Protein AF-A0A8B6BY48-F1 (afdb_monomer)

Structure (mmCIF, N/CA/C/O backbone):
data_AF-A0A8B6BY48-F1
#
_entry.id   AF-A0A8B6BY48-F1
#
loop_
_atom_site.group_PDB
_atom_site.id
_atom_site.type_symbol
_atom_site.label_atom_id
_atom_site.label_alt_id
_atom_site.label_comp_id
_atom_site.label_asym_id
_atom_site.label_entity_id
_atom_site.label_seq_id
_atom_site.pdbx_PDB_ins_code
_atom_site.Cartn_x
_atom_site.Cartn_y
_atom_site.Cartn_z
_atom_site.occupancy
_atom_site.B_iso_or_equiv
_atom_site.auth_seq_id
_atom_site.auth_comp_id
_atom_site.auth_asym_id
_atom_site.auth_atom_id
_atom_site.pdbx_PDB_model_num
ATOM 1 N N . MET A 1 1 ? -15.019 18.733 7.279 1.00 43.03 1 MET A N 1
ATOM 2 C CA . MET A 1 1 ? -13.548 18.777 7.415 1.00 43.03 1 MET A CA 1
ATOM 3 C C . MET A 1 1 ? -13.141 17.551 8.210 1.00 43.03 1 MET A C 1
ATOM 5 O O . MET A 1 1 ? -13.694 17.393 9.292 1.00 43.03 1 MET A O 1
ATOM 9 N N . PRO A 1 2 ? -12.287 16.655 7.688 1.00 49.25 2 PRO A N 1
ATOM 10 C CA . PRO A 1 2 ? -11.769 15.538 8.470 1.00 49.25 2 PRO A CA 1
ATOM 11 C C . PRO A 1 2 ? -11.020 16.088 9.685 1.00 49.25 2 PRO A C 1
ATOM 13 O O . PRO A 1 2 ? -10.190 16.987 9.548 1.00 49.25 2 PRO A O 1
ATOM 16 N N . THR A 1 3 ? -11.356 15.597 10.868 1.00 59.25 3 THR A N 1
ATOM 17 C CA . THR A 1 3 ? -10.716 15.988 12.123 1.00 59.25 3 THR A CA 1
ATOM 18 C C . THR A 1 3 ? -9.303 15.403 12.179 1.00 59.25 3 THR A C 1
ATOM 20 O O . THR A 1 3 ? -8.982 14.432 11.487 1.00 59.25 3 THR A O 1
ATOM 23 N N . ASN A 1 4 ? -8.427 16.007 12.988 1.00 68.81 4 ASN A N 1
ATOM 24 C CA . ASN A 1 4 ? -7.020 15.596 13.147 1.00 68.81 4 ASN A CA 1
ATOM 25 C C . ASN A 1 4 ? -6.892 14.087 13.465 1.00 68.81 4 ASN A C 1
ATOM 27 O O . ASN A 1 4 ? -5.954 13.423 13.044 1.00 68.81 4 ASN A O 1
ATOM 31 N N . VAL A 1 5 ? -7.893 13.532 14.139 1.00 68.44 5 VAL A N 1
ATOM 32 C CA . VAL A 1 5 ? -7.984 12.137 14.573 1.00 68.44 5 VAL A CA 1
ATOM 33 C C . VAL A 1 5 ? -8.153 11.171 13.403 1.00 68.44 5 VAL A C 1
ATOM 35 O O . VAL A 1 5 ? -7.399 10.205 13.310 1.00 68.44 5 VAL A O 1
ATOM 38 N N . HIS A 1 6 ? -9.080 11.440 12.477 1.00 77.56 6 HIS A N 1
ATOM 39 C CA . HIS A 1 6 ? -9.260 10.581 11.300 1.00 77.56 6 HIS A CA 1
ATOM 40 C C . HIS A 1 6 ? -7.966 10.503 10.494 1.00 77.56 6 HIS A C 1
ATOM 42 O O . HIS A 1 6 ? -7.583 9.440 10.025 1.00 77.56 6 HIS A O 1
ATOM 48 N N . HIS A 1 7 ? -7.241 11.618 10.410 1.00 77.12 7 HIS A N 1
ATOM 49 C CA . HIS A 1 7 ? -5.949 11.674 9.742 1.00 77.12 7 HIS A CA 1
ATOM 50 C C . HIS A 1 7 ? -4.909 10.731 10.365 1.00 77.12 7 HIS A C 1
ATOM 52 O O . HIS A 1 7 ? -4.131 10.128 9.631 1.00 77.12 7 HIS A O 1
ATOM 58 N N . LYS A 1 8 ? -4.918 10.564 11.695 1.00 83.12 8 LYS A N 1
ATOM 59 C CA . LYS A 1 8 ? -4.026 9.630 12.398 1.00 83.12 8 LYS A CA 1
ATOM 60 C C . LYS A 1 8 ? -4.390 8.175 12.115 1.00 83.12 8 LYS A C 1
ATOM 62 O O . LYS A 1 8 ? -3.500 7.392 11.807 1.00 83.12 8 LYS A O 1
ATOM 67 N N . LEU A 1 9 ? -5.679 7.824 12.161 1.00 86.69 9 LEU A N 1
ATOM 68 C CA . LEU A 1 9 ? -6.140 6.478 11.788 1.00 86.69 9 LEU A CA 1
ATOM 69 C C . LEU A 1 9 ? -5.761 6.148 10.341 1.00 86.69 9 LEU A C 1
ATOM 71 O O . LEU A 1 9 ? -5.183 5.095 10.095 1.00 86.69 9 LEU A O 1
ATOM 75 N N . TYR A 1 10 ? -6.000 7.074 9.407 1.00 83.50 10 TYR A N 1
ATOM 76 C CA . TYR A 1 10 ? -5.602 6.907 8.008 1.00 83.50 10 TYR A CA 1
ATOM 77 C C . TYR A 1 10 ? -4.088 6.756 7.834 1.00 83.50 10 TYR A C 1
ATOM 79 O O . TYR A 1 10 ? -3.647 5.984 6.990 1.00 83.50 10 TYR A O 1
ATOM 87 N N . HIS A 1 11 ? -3.285 7.463 8.633 1.00 82.25 11 HIS A N 1
ATOM 88 C CA . HIS A 1 11 ? -1.829 7.384 8.547 1.00 82.25 11 HIS A CA 1
ATOM 89 C C . HIS A 1 11 ? -1.286 5.987 8.875 1.00 82.25 11 HIS A C 1
ATOM 91 O O . HIS A 1 11 ? -0.346 5.533 8.229 1.00 82.25 11 HIS A O 1
ATOM 97 N N . PHE A 1 12 ? -1.890 5.302 9.848 1.00 86.62 12 PHE A N 1
ATOM 98 C CA . PHE A 1 12 ? -1.488 3.955 10.259 1.00 86.62 12 PHE A CA 1
ATOM 99 C C . PHE A 1 12 ? -2.343 2.847 9.636 1.00 86.62 12 PHE A C 1
ATOM 101 O O . PHE A 1 12 ? -2.162 1.684 9.981 1.00 86.62 12 PHE A O 1
ATOM 108 N N . TYR A 1 13 ? -3.260 3.180 8.727 1.00 87.25 13 TYR A N 1
ATOM 109 C CA . TYR A 1 13 ? -4.300 2.268 8.251 1.00 87.25 13 TYR A CA 1
ATOM 110 C C . TYR A 1 13 ? -3.724 0.984 7.643 1.00 87.25 13 TYR A C 1
ATOM 112 O O . TYR A 1 13 ? -4.008 -0.114 8.121 1.00 87.25 13 TYR A O 1
ATOM 120 N N . ASP A 1 14 ? -2.831 1.117 6.660 1.00 81.19 14 ASP A N 1
ATOM 121 C CA . ASP A 1 14 ? -2.196 -0.035 6.011 1.00 81.19 14 ASP A CA 1
ATOM 122 C C . ASP A 1 14 ? -1.317 -0.827 6.980 1.00 81.19 14 ASP A C 1
ATOM 124 O O . ASP A 1 14 ? -1.291 -2.057 6.943 1.00 81.19 14 ASP A O 1
ATOM 128 N N . GLN A 1 15 ? -0.626 -0.125 7.879 1.00 82.19 15 GLN A N 1
ATOM 129 C CA . GLN A 1 15 ? 0.254 -0.751 8.856 1.00 82.19 15 GLN A CA 1
ATOM 130 C C . GLN A 1 15 ? -0.539 -1.566 9.884 1.00 82.19 15 GLN A C 1
ATOM 132 O O . GLN A 1 15 ? -0.147 -2.675 10.229 1.00 82.19 15 GLN A O 1
ATOM 137 N N . ILE A 1 16 ? -1.690 -1.069 10.337 1.00 87.19 16 ILE A N 1
ATOM 138 C CA . ILE A 1 16 ? -2.577 -1.811 11.239 1.00 87.19 16 ILE A CA 1
ATOM 139 C C . ILE A 1 16 ? -3.182 -3.019 10.512 1.00 87.19 16 ILE A C 1
ATOM 141 O O . ILE A 1 16 ? -3.268 -4.100 11.090 1.00 87.19 16 ILE A O 1
ATOM 145 N N . ILE A 1 17 ? -3.558 -2.881 9.236 1.00 87.06 17 ILE A N 1
ATOM 146 C CA . ILE A 1 17 ? -4.099 -4.000 8.451 1.00 87.06 17 ILE A CA 1
ATOM 147 C C . ILE A 1 17 ? -3.067 -5.114 8.264 1.00 87.06 17 ILE A C 1
ATOM 149 O O . ILE A 1 17 ? -3.432 -6.284 8.383 1.00 87.06 17 ILE A O 1
ATOM 153 N N . GLN A 1 18 ? -1.815 -4.763 7.959 1.00 81.06 18 GLN A N 1
ATOM 154 C CA . GLN A 1 18 ? -0.767 -5.725 7.606 1.00 81.06 18 GLN A CA 1
ATOM 155 C C . GLN A 1 18 ? -0.015 -6.276 8.821 1.00 81.06 18 GLN A C 1
ATOM 157 O O . GLN A 1 18 ? 0.220 -7.482 8.894 1.00 81.06 18 GLN A O 1
ATOM 162 N N . ASP A 1 19 ? 0.327 -5.417 9.781 1.00 72.44 19 ASP A N 1
ATOM 163 C CA . ASP A 1 19 ? 1.315 -5.730 10.820 1.00 72.44 19 ASP A CA 1
ATOM 164 C C . ASP A 1 19 ? 0.693 -5.946 12.205 1.00 72.44 19 ASP A C 1
ATOM 166 O O . ASP A 1 19 ? 1.407 -6.233 13.169 1.00 72.44 19 ASP A O 1
ATOM 170 N N . THR A 1 20 ? -0.628 -5.792 12.336 1.00 75.00 20 THR A N 1
ATOM 171 C CA . THR A 1 20 ? -1.327 -5.921 13.623 1.00 75.00 20 THR A CA 1
ATOM 172 C C . THR A 1 20 ? -2.410 -6.967 13.552 1.00 75.00 20 THR A C 1
ATOM 174 O O . THR A 1 20 ? -3.122 -7.090 12.562 1.00 75.00 20 THR A O 1
ATOM 177 N N . ILE A 1 21 ? -2.573 -7.716 14.633 1.00 80.44 21 ILE A N 1
ATOM 178 C CA . ILE A 1 21 ? -3.720 -8.595 14.798 1.00 80.44 21 ILE A CA 1
ATOM 179 C C . ILE A 1 21 ? -4.679 -7.867 15.737 1.00 80.44 21 ILE A C 1
ATOM 181 O O . ILE A 1 21 ? -4.455 -7.844 16.943 1.00 80.44 21 ILE A O 1
ATOM 185 N N . LEU A 1 22 ? -5.725 -7.241 15.185 1.00 83.94 22 LEU A N 1
ATOM 186 C CA . LEU A 1 22 ? -6.865 -6.788 15.986 1.00 83.94 22 LEU A CA 1
ATOM 187 C C . LEU A 1 22 ? -7.732 -8.021 16.267 1.00 83.94 22 LEU A C 1
ATOM 189 O O . LEU A 1 22 ? -8.686 -8.321 15.548 1.00 83.94 22 LEU A O 1
ATOM 193 N N . ASP A 1 23 ? -7.288 -8.823 17.229 1.00 88.94 23 ASP A N 1
ATOM 194 C CA . ASP A 1 23 ? -7.929 -10.082 17.590 1.00 88.94 23 ASP A CA 1
ATOM 195 C C . ASP A 1 23 ? -9.225 -9.871 18.396 1.00 88.94 23 ASP A C 1
ATOM 197 O O . ASP A 1 23 ? -9.717 -8.756 18.592 1.00 88.94 23 ASP A O 1
ATOM 201 N N . ASN A 1 24 ? -9.799 -10.981 18.861 1.00 92.06 24 ASN A N 1
ATOM 202 C CA . ASN A 1 24 ? -11.013 -10.955 19.668 1.00 92.06 24 ASN A CA 1
ATOM 203 C C . ASN A 1 24 ? -10.810 -10.243 21.016 1.00 92.06 24 ASN A C 1
ATOM 205 O O . ASN A 1 24 ? -11.772 -9.675 21.517 1.00 92.06 24 ASN A O 1
ATOM 209 N N . GLU A 1 25 ? -9.595 -10.236 21.587 1.00 94.25 25 GLU A N 1
ATOM 210 C CA . GLU A 1 25 ? -9.301 -9.503 22.828 1.00 94.25 25 GLU A CA 1
ATOM 211 C C . GLU A 1 25 ? -9.436 -7.996 22.579 1.00 94.25 25 GLU A C 1
ATOM 213 O O . GLU A 1 25 ? -10.173 -7.312 23.290 1.00 94.25 25 GLU A O 1
ATOM 218 N N . VAL A 1 26 ? -8.797 -7.492 21.518 1.00 93.94 26 VAL A N 1
ATOM 219 C CA . VAL A 1 26 ? -8.915 -6.087 21.100 1.00 93.94 26 VAL A CA 1
ATOM 220 C C . VAL A 1 26 ? -10.371 -5.723 20.802 1.00 93.94 26 VAL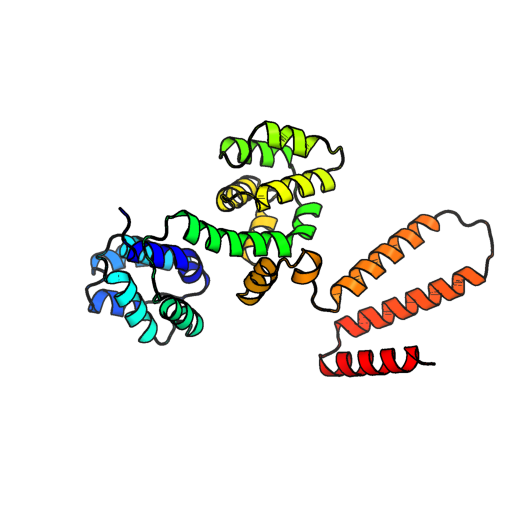 A C 1
ATOM 222 O O . VAL A 1 26 ? -10.853 -4.681 21.247 1.00 93.94 26 VAL A O 1
ATOM 225 N N . LEU A 1 27 ? -11.098 -6.581 20.083 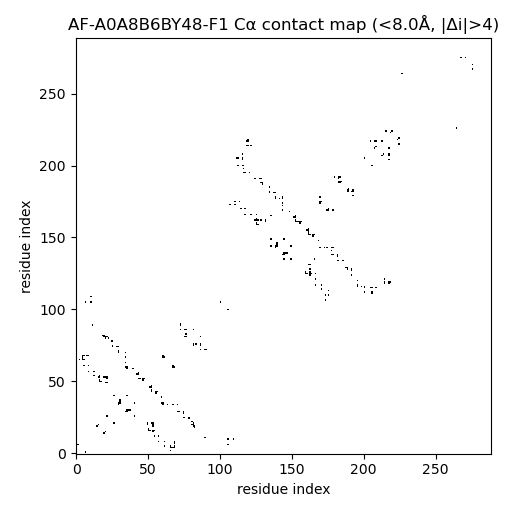1.00 94.81 27 LEU A N 1
ATOM 226 C CA . LEU A 1 27 ? -12.501 -6.340 19.746 1.00 94.81 27 LEU A CA 1
ATOM 227 C C . LEU A 1 27 ? -13.406 -6.300 20.987 1.00 94.81 27 LEU A C 1
ATOM 229 O O . LEU A 1 27 ? -14.233 -5.395 21.116 1.00 94.81 27 LEU A O 1
ATOM 233 N N . ASP A 1 28 ? -13.239 -7.244 21.915 1.00 95.81 28 ASP A N 1
ATOM 234 C CA . ASP A 1 28 ? -14.001 -7.282 23.164 1.00 95.81 28 ASP A CA 1
ATOM 235 C C . ASP A 1 28 ? -13.719 -6.028 24.013 1.00 95.81 28 ASP A C 1
ATOM 237 O O . ASP A 1 28 ? -14.653 -5.432 24.560 1.00 95.81 28 ASP A O 1
ATOM 241 N N . LEU A 1 29 ? -12.465 -5.559 24.055 1.00 95.94 29 LEU A N 1
ATOM 242 C CA . LEU A 1 29 ? -12.091 -4.306 24.716 1.00 95.94 29 LEU A CA 1
ATOM 243 C C . LEU A 1 29 ? -12.746 -3.086 24.050 1.00 95.94 29 LEU A C 1
ATOM 245 O O . LEU A 1 29 ? -13.344 -2.265 24.753 1.00 95.94 29 LEU A O 1
ATOM 249 N N . LEU A 1 30 ? -12.719 -2.994 22.715 1.00 95.38 30 LEU A N 1
ATOM 250 C CA . LEU A 1 30 ? -13.361 -1.905 21.967 1.00 95.38 30 LEU A CA 1
ATOM 251 C C . LEU A 1 30 ? -14.875 -1.828 22.228 1.00 95.38 30 LEU A C 1
ATOM 253 O O . LEU A 1 30 ? -15.431 -0.735 22.374 1.00 95.38 30 LEU A O 1
ATOM 257 N N . ILE A 1 31 ? -15.543 -2.980 22.326 1.00 95.94 31 ILE A N 1
ATOM 258 C CA . ILE A 1 31 ? -16.975 -3.064 22.644 1.00 95.94 31 ILE A CA 1
ATOM 259 C C . ILE A 1 31 ? -17.232 -2.722 24.115 1.00 95.94 31 ILE A C 1
ATOM 261 O O . ILE A 1 31 ? -18.179 -1.999 24.422 1.00 95.94 31 ILE A O 1
ATOM 265 N N . SER A 1 32 ? -16.396 -3.210 25.038 1.00 95.56 32 SER A N 1
ATOM 266 C CA . SER A 1 32 ? -16.552 -2.957 26.479 1.00 95.56 32 SER A CA 1
ATOM 267 C C . SER A 1 32 ? -16.467 -1.469 26.834 1.00 95.56 32 SER A C 1
ATOM 269 O O . SER A 1 32 ? -17.148 -1.009 27.750 1.00 95.56 32 SER A O 1
ATOM 271 N N . ARG A 1 33 ? -15.680 -0.710 26.062 1.00 94.56 33 ARG A N 1
ATOM 272 C CA . ARG A 1 33 ? -15.522 0.745 26.172 1.00 94.56 33 ARG A CA 1
ATOM 273 C C . ARG A 1 33 ? -16.558 1.537 25.376 1.00 94.56 33 ARG A C 1
ATOM 275 O O . ARG A 1 33 ? -16.485 2.760 25.341 1.00 94.56 33 ARG A O 1
ATOM 282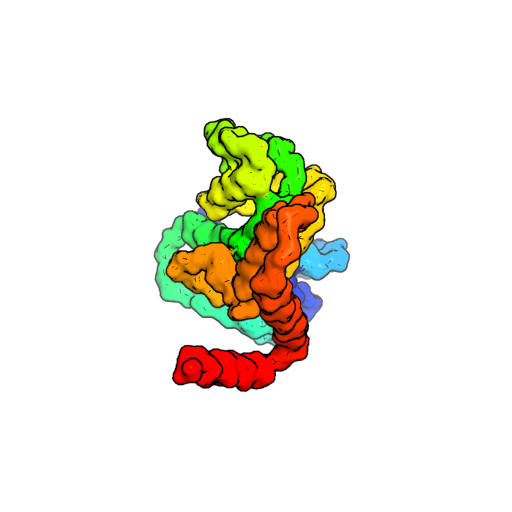 N N . CYS A 1 34 ? -17.519 0.861 24.745 1.00 93.75 34 CYS A N 1
ATOM 283 C CA . CYS A 1 34 ? -18.559 1.468 23.911 1.00 93.75 34 CYS A CA 1
ATOM 284 C C . CYS A 1 34 ? -18.021 2.249 22.695 1.00 93.75 34 CYS A C 1
ATOM 286 O O . CYS A 1 34 ? -18.719 3.119 22.171 1.00 93.75 34 CYS A O 1
ATOM 288 N N . ILE A 1 35 ? -16.806 1.940 22.233 1.00 94.62 35 ILE A N 1
ATOM 289 C CA . ILE A 1 35 ? -16.221 2.538 21.022 1.00 94.62 35 ILE A CA 1
ATOM 290 C C . ILE A 1 35 ? -16.866 1.889 19.794 1.00 94.62 35 ILE A C 1
ATOM 292 O O . ILE A 1 35 ? -17.308 2.565 18.861 1.00 94.62 35 ILE A O 1
ATOM 296 N N . LEU A 1 36 ? -16.968 0.558 19.833 1.00 95.75 36 LEU A N 1
ATOM 297 C CA . LEU A 1 36 ? -17.753 -0.244 18.903 1.00 95.75 36 LEU A CA 1
ATOM 298 C C . LEU A 1 36 ? -19.034 -0.733 19.577 1.00 95.75 36 LEU A C 1
ATOM 300 O O . LEU A 1 36 ? -19.118 -0.885 20.798 1.00 95.75 36 LEU A O 1
ATOM 304 N N . ARG A 1 37 ? -20.056 -0.971 18.762 1.00 95.94 37 ARG A N 1
ATOM 305 C CA . ARG A 1 37 ? -21.336 -1.519 19.200 1.00 95.94 37 ARG A CA 1
ATOM 306 C C . ARG A 1 37 ? -21.311 -3.040 19.118 1.00 95.94 37 ARG A C 1
ATOM 308 O O . ARG A 1 37 ? -20.498 -3.632 18.415 1.00 95.94 37 ARG A O 1
ATOM 315 N N . LYS A 1 38 ? -22.242 -3.695 19.815 1.00 94.50 38 LYS A N 1
ATOM 316 C CA . LYS A 1 38 ? -22.366 -5.160 19.750 1.00 94.50 38 LYS A CA 1
ATOM 317 C C . LYS A 1 38 ? -22.768 -5.638 18.357 1.00 94.50 38 LYS A C 1
ATOM 319 O O . LYS A 1 38 ? -22.385 -6.734 17.970 1.00 94.50 38 LYS A O 1
ATOM 324 N N . GLU A 1 39 ? -23.517 -4.828 17.615 1.00 96.19 39 GLU A N 1
ATOM 325 C CA . GLU A 1 39 ? -23.942 -5.136 16.250 1.00 96.19 39 GLU A CA 1
ATOM 326 C C . GLU A 1 39 ? -22.755 -5.131 15.276 1.00 96.19 39 GLU A C 1
ATOM 328 O O . GLU A 1 39 ? -22.680 -6.002 14.411 1.00 96.19 39 GLU A O 1
ATOM 333 N N . ASP A 1 40 ? -21.787 -4.229 15.481 1.00 96.75 40 ASP A N 1
ATOM 334 C CA . ASP A 1 40 ? -20.561 -4.141 14.674 1.00 96.75 40 ASP A CA 1
ATOM 335 C C . ASP A 1 40 ? -19.752 -5.449 14.729 1.00 96.75 40 ASP A C 1
ATOM 337 O O . ASP A 1 40 ? -19.096 -5.833 13.763 1.00 96.75 40 ASP A O 1
ATOM 341 N N . ARG A 1 41 ? -19.821 -6.175 15.855 1.00 96.06 41 ARG A N 1
ATOM 342 C CA . ARG A 1 41 ? -19.129 -7.460 16.030 1.00 96.06 41 ARG A CA 1
ATOM 343 C C . ARG A 1 41 ? -19.525 -8.467 14.956 1.00 96.06 41 ARG A C 1
ATOM 345 O O . ARG A 1 41 ? -18.658 -9.148 14.418 1.00 96.06 41 ARG A O 1
ATOM 352 N N . ALA A 1 42 ? -20.818 -8.560 14.652 1.00 94.88 42 ALA A N 1
ATOM 353 C CA . ALA A 1 42 ? -21.317 -9.507 13.663 1.00 94.88 42 ALA A CA 1
ATOM 354 C C . ALA A 1 42 ? -20.825 -9.159 12.249 1.00 94.88 42 ALA A C 1
ATOM 356 O O . ALA A 1 42 ? -20.509 -10.060 11.477 1.00 94.88 42 ALA A O 1
ATOM 357 N N . GLU A 1 43 ? -20.728 -7.864 11.931 1.00 96.81 43 GLU A N 1
ATOM 358 C CA . GLU A 1 43 ? -20.172 -7.373 10.666 1.00 96.81 43 GLU A CA 1
ATOM 359 C C . GLU A 1 43 ? -18.687 -7.734 10.539 1.00 96.81 43 GLU A C 1
ATOM 361 O O . GLU A 1 43 ? -18.276 -8.331 9.545 1.00 96.81 43 GLU A O 1
ATOM 366 N N . ILE A 1 44 ? -17.897 -7.482 11.586 1.00 96.94 44 ILE A N 1
ATOM 367 C CA . ILE A 1 44 ? -16.464 -7.801 11.611 1.00 96.94 44 ILE A CA 1
ATOM 368 C C . ILE A 1 44 ? -16.241 -9.315 11.499 1.00 96.94 44 ILE A C 1
ATOM 370 O O . ILE A 1 44 ? -15.447 -9.772 10.676 1.00 96.94 44 ILE A O 1
ATOM 374 N N . GLU A 1 45 ? -16.952 -10.121 12.292 1.00 95.75 45 GLU A N 1
ATOM 375 C CA . GLU A 1 45 ? -16.801 -11.583 12.307 1.00 95.75 45 GLU A CA 1
ATOM 376 C C . GLU A 1 45 ? -17.232 -12.246 10.987 1.00 95.75 45 GLU A C 1
ATOM 378 O O . GLU A 1 45 ? -16.767 -13.350 10.685 1.00 95.75 45 GLU A O 1
ATOM 383 N N . HIS A 1 46 ? -18.044 -11.566 10.166 1.00 96.12 46 HIS A N 1
ATOM 384 C CA . HIS A 1 46 ? -18.424 -12.029 8.830 1.00 96.12 46 HIS A CA 1
ATOM 385 C C . HIS A 1 46 ? -17.226 -12.133 7.873 1.00 96.12 46 HIS A C 1
ATOM 387 O O . HIS A 1 46 ? -17.249 -12.917 6.921 1.00 96.12 46 HIS A O 1
ATOM 393 N N . HIS A 1 47 ? -16.154 -11.380 8.127 1.00 95.56 47 HIS A N 1
ATOM 394 C CA . HIS A 1 47 ? -14.952 -11.427 7.310 1.00 95.56 47 HIS A CA 1
ATOM 395 C C . HIS A 1 47 ? -14.069 -12.631 7.689 1.00 95.56 47 HIS A C 1
ATOM 397 O O . HIS A 1 47 ? -13.691 -12.781 8.854 1.00 95.56 47 HIS A O 1
ATOM 403 N N . PRO A 1 48 ? -13.689 -13.504 6.734 1.00 91.94 48 PRO A N 1
ATOM 404 C CA . PRO A 1 48 ? -12.911 -14.706 7.038 1.00 91.94 48 PRO A CA 1
ATOM 405 C C . PRO A 1 48 ? -11.414 -14.432 7.238 1.00 91.94 48 PRO A C 1
ATOM 407 O O . PRO A 1 48 ? -10.735 -15.212 7.904 1.00 91.94 48 PRO A O 1
ATOM 410 N N . ARG A 1 49 ? -10.876 -13.355 6.653 1.00 92.75 49 ARG A N 1
ATOM 411 C CA . ARG A 1 49 ? -9.449 -13.008 6.730 1.00 92.75 49 ARG A CA 1
ATOM 412 C C . ARG A 1 49 ? -9.209 -11.954 7.802 1.00 92.75 49 ARG A C 1
ATOM 414 O O . ARG A 1 49 ? -9.958 -10.987 7.894 1.00 92.75 49 ARG A O 1
ATOM 421 N N . GLN A 1 50 ? -8.117 -12.097 8.554 1.00 92.69 50 GLN A N 1
ATOM 422 C CA . GLN A 1 50 ? -7.751 -11.138 9.602 1.00 92.69 50 GLN A CA 1
ATOM 423 C C . GLN A 1 50 ? -7.519 -9.722 9.051 1.00 92.69 50 GLN A C 1
ATOM 425 O O . GLN A 1 50 ? -7.959 -8.759 9.665 1.00 92.69 50 GLN A O 1
ATOM 430 N N . SER A 1 51 ? -6.902 -9.585 7.873 1.00 90.81 51 SER A N 1
ATOM 431 C CA . SER A 1 51 ? -6.711 -8.286 7.211 1.00 90.81 51 SER A CA 1
ATOM 432 C C . SER A 1 51 ? -8.036 -7.574 6.931 1.00 90.81 51 SER A C 1
ATOM 434 O O . SER A 1 51 ? -8.153 -6.371 7.143 1.00 90.81 51 SER A O 1
ATOM 436 N N . ASP A 1 52 ? -9.048 -8.327 6.495 1.00 94.06 52 ASP A N 1
ATOM 437 C CA . ASP A 1 52 ? -10.370 -7.794 6.159 1.00 94.06 52 ASP A CA 1
ATOM 438 C C . ASP A 1 52 ? -11.127 -7.394 7.436 1.00 94.06 52 ASP A C 1
ATOM 440 O O . ASP A 1 52 ? -11.793 -6.361 7.461 1.00 94.06 52 ASP A O 1
ATOM 444 N N . ARG A 1 53 ? -10.948 -8.153 8.528 1.00 95.25 53 ARG A N 1
ATOM 445 C CA . ARG A 1 53 ? -11.446 -7.788 9.866 1.00 95.25 53 ARG A CA 1
ATOM 446 C C . ARG A 1 53 ? -10.809 -6.505 10.378 1.00 95.25 53 ARG A C 1
ATOM 448 O O . ARG A 1 53 ? -11.526 -5.603 10.797 1.00 95.25 53 ARG A O 1
ATOM 455 N N . ASN A 1 54 ? -9.480 -6.408 10.313 1.00 94.50 54 ASN A N 1
ATOM 456 C CA . ASN A 1 54 ? -8.748 -5.214 10.730 1.00 94.50 54 ASN A CA 1
ATOM 457 C C . ASN A 1 54 ? -9.236 -3.986 9.956 1.00 94.50 54 ASN A C 1
ATOM 459 O O . ASN A 1 54 ? -9.502 -2.944 10.549 1.00 94.50 54 ASN A O 1
ATOM 463 N N . LYS A 1 55 ? -9.399 -4.136 8.637 1.00 94.31 55 LYS A N 1
ATOM 464 C CA . LYS A 1 55 ? -9.930 -3.096 7.759 1.00 94.31 55 LYS A CA 1
ATOM 465 C C . LYS A 1 55 ? -11.330 -2.650 8.192 1.00 94.31 55 LYS A C 1
ATOM 467 O O . LYS A 1 55 ? -11.545 -1.461 8.395 1.00 94.31 55 LYS A O 1
ATOM 472 N N . CYS A 1 56 ? -12.244 -3.600 8.401 1.00 96.00 56 CYS A N 1
ATOM 473 C CA . CYS A 1 56 ? -13.608 -3.326 8.859 1.00 96.00 56 CYS A CA 1
ATOM 474 C C . CYS A 1 56 ? -13.620 -2.582 10.208 1.00 96.00 56 CYS A C 1
ATOM 476 O O . CYS A 1 56 ? -14.311 -1.574 10.349 1.00 96.00 56 CYS A O 1
ATOM 478 N N . ILE A 1 57 ? -12.790 -3.001 11.173 1.00 95.12 57 ILE A N 1
ATOM 479 C CA . ILE A 1 57 ? -12.638 -2.305 12.461 1.00 95.12 57 ILE A CA 1
ATOM 480 C C . ILE A 1 57 ? -12.202 -0.851 12.247 1.00 95.12 57 ILE A C 1
ATOM 482 O O . ILE A 1 57 ? -12.800 0.058 12.819 1.00 95.12 57 ILE A O 1
ATOM 486 N N . LEU A 1 58 ? -11.183 -0.610 11.420 1.00 94.31 58 LEU A N 1
ATOM 487 C CA . LEU A 1 58 ? -10.692 0.742 11.151 1.00 94.31 58 LEU A CA 1
ATOM 488 C C . LEU A 1 58 ? -11.739 1.610 10.446 1.00 94.31 58 LEU A C 1
ATOM 490 O O . LEU A 1 58 ? -11.917 2.766 10.826 1.00 94.31 58 LEU A O 1
ATOM 494 N N . ASP A 1 59 ? -12.458 1.055 9.470 1.00 93.38 59 ASP A N 1
ATOM 495 C CA . ASP A 1 59 ? -13.533 1.749 8.753 1.00 93.38 59 ASP A CA 1
ATOM 496 C C . ASP A 1 59 ? -14.657 2.174 9.702 1.00 93.38 59 ASP A C 1
ATOM 498 O O . ASP A 1 59 ? -15.157 3.298 9.612 1.00 93.38 59 ASP A O 1
ATOM 502 N N . LEU A 1 60 ? -15.011 1.312 10.659 1.00 94.69 60 LEU A N 1
ATOM 503 C CA . LEU A 1 60 ? -15.967 1.638 11.711 1.00 94.69 60 LEU A CA 1
ATOM 504 C C . LEU A 1 60 ? -15.425 2.735 12.631 1.00 94.69 60 LEU A C 1
ATOM 506 O O . LEU A 1 60 ? -16.136 3.704 12.882 1.00 94.69 60 LEU A O 1
ATOM 510 N N . LEU A 1 61 ? -14.172 2.636 13.090 1.00 92.88 61 LEU A N 1
ATOM 511 C CA . LEU A 1 61 ? -13.538 3.635 13.964 1.00 92.88 61 LEU A CA 1
ATOM 512 C C . LEU A 1 61 ? -13.432 5.020 13.314 1.00 92.88 61 LEU A C 1
ATOM 514 O O . LEU A 1 61 ? -13.590 6.027 13.998 1.00 92.88 61 LEU A O 1
ATOM 518 N N . ILE A 1 62 ? -13.235 5.096 11.996 1.00 90.19 62 ILE A N 1
ATOM 519 C CA . ILE A 1 62 ? -13.245 6.362 11.242 1.00 90.19 62 ILE A CA 1
ATOM 520 C C . ILE A 1 62 ? -14.635 7.025 11.252 1.00 90.19 62 ILE A C 1
ATOM 522 O O . ILE A 1 62 ? -14.748 8.237 11.082 1.00 90.19 62 ILE A O 1
ATOM 526 N N . GLN A 1 63 ? -15.703 6.253 11.461 1.00 90.50 63 GLN A N 1
ATOM 527 C CA . GLN A 1 63 ? -17.071 6.766 11.593 1.00 90.50 63 GLN A CA 1
ATOM 528 C C . GLN A 1 63 ? -17.444 7.108 13.048 1.00 90.50 63 GLN A C 1
ATOM 530 O O . GLN A 1 63 ? -18.571 7.545 13.309 1.00 90.50 63 GLN A O 1
ATOM 535 N N . ARG A 1 64 ? -16.542 6.879 14.013 1.00 89.88 64 ARG A N 1
ATOM 536 C CA . ARG A 1 64 ? -16.750 7.137 15.447 1.00 89.88 64 ARG A CA 1
ATOM 537 C C . ARG A 1 64 ? -16.279 8.550 15.850 1.00 89.88 64 ARG A C 1
ATOM 539 O O . ARG A 1 64 ? -15.728 9.274 15.022 1.00 89.88 64 ARG A O 1
ATOM 546 N N . PRO A 1 65 ? -16.574 9.001 17.089 1.00 85.12 65 PRO A N 1
ATOM 547 C CA . PRO A 1 65 ? -16.178 10.324 17.573 1.00 85.12 65 PRO A CA 1
ATOM 548 C C . PRO A 1 65 ? -14.658 10.529 17.574 1.00 85.12 65 PRO A C 1
ATOM 550 O O . PRO A 1 65 ? -13.887 9.576 17.491 1.00 85.12 65 PRO A O 1
ATOM 553 N N . GLU A 1 66 ? -14.229 11.781 17.742 1.00 78.00 66 GLU A N 1
ATOM 554 C CA . GLU A 1 66 ? -12.813 12.179 17.719 1.00 78.00 66 GLU A CA 1
ATOM 555 C C . GLU A 1 66 ? -11.924 11.423 18.726 1.00 78.00 66 GLU A C 1
ATOM 557 O O . GLU A 1 66 ? -10.730 11.266 18.495 1.00 78.00 66 GLU A O 1
ATOM 562 N N . ASP A 1 67 ? -12.469 10.881 19.808 1.00 86.19 67 ASP A N 1
ATOM 563 C CA . ASP A 1 67 ? -11.652 10.168 20.794 1.00 86.19 67 ASP A CA 1
ATOM 564 C C . ASP A 1 67 ? -11.306 8.726 20.379 1.00 86.19 67 ASP A C 1
ATOM 566 O O . ASP A 1 67 ? -10.370 8.143 20.924 1.00 86.19 67 ASP A O 1
ATOM 570 N N . ALA A 1 68 ? -11.934 8.194 19.320 1.00 90.00 68 ALA A N 1
ATOM 571 C CA . ALA A 1 68 ? -11.793 6.798 18.899 1.00 90.00 68 ALA A CA 1
ATOM 572 C C . ALA A 1 68 ? -10.347 6.373 18.579 1.00 90.00 68 ALA A C 1
ATOM 574 O O . ALA A 1 68 ? -9.996 5.210 18.762 1.00 90.00 68 ALA A O 1
ATOM 575 N N . TYR A 1 69 ? -9.484 7.291 18.125 1.00 90.56 69 TYR A N 1
ATOM 576 C CA . TYR A 1 69 ? -8.057 6.986 17.940 1.00 90.56 69 TYR A CA 1
ATOM 577 C C . TYR A 1 69 ? -7.332 6.784 19.271 1.00 90.56 69 TYR A C 1
ATOM 579 O O . TYR A 1 69 ? -6.530 5.862 19.394 1.00 90.56 69 TYR A O 1
ATOM 587 N N . ASN A 1 70 ? -7.570 7.670 20.242 1.00 91.50 70 ASN A N 1
ATOM 588 C CA . ASN A 1 70 ? -6.930 7.569 21.552 1.00 91.50 70 ASN A CA 1
ATOM 589 C C . ASN A 1 70 ? -7.454 6.330 22.274 1.00 91.50 70 ASN A C 1
ATOM 591 O O . ASN A 1 70 ? -6.668 5.570 22.824 1.00 91.50 70 ASN A O 1
ATOM 595 N N . ASP A 1 71 ? -8.756 6.076 22.161 1.00 93.56 71 ASP A N 1
ATOM 596 C CA . ASP A 1 71 ? -9.373 4.889 22.723 1.00 93.56 71 ASP A CA 1
ATOM 597 C C . ASP A 1 71 ? -8.836 3.601 22.083 1.00 93.56 71 ASP A C 1
ATOM 599 O O . ASP A 1 71 ? -8.538 2.641 22.794 1.00 93.56 71 ASP A O 1
ATOM 603 N N . LEU A 1 72 ? -8.650 3.577 20.754 1.00 93.69 72 LEU A N 1
ATOM 604 C CA . LEU A 1 72 ? -7.973 2.471 20.073 1.00 93.69 72 LEU A CA 1
ATOM 605 C C . LEU A 1 72 ? -6.553 2.304 20.616 1.00 93.69 72 LEU A C 1
ATOM 607 O O . LEU A 1 72 ? -6.163 1.193 20.951 1.00 93.69 72 LEU A O 1
ATOM 611 N N . LEU A 1 73 ? -5.779 3.386 20.716 1.00 93.50 73 LEU A N 1
ATOM 612 C CA . LEU A 1 73 ? -4.407 3.333 21.216 1.00 93.50 73 LEU A CA 1
ATOM 613 C C . LEU A 1 73 ? -4.342 2.776 22.644 1.00 93.50 73 LEU A C 1
ATOM 615 O O . LEU A 1 73 ? -3.471 1.956 22.932 1.00 93.50 73 LEU A O 1
ATOM 619 N N . ASP A 1 74 ? -5.272 3.176 23.508 1.00 94.94 74 ASP A N 1
ATOM 620 C CA . ASP A 1 74 ? -5.387 2.664 24.870 1.00 94.94 74 ASP A CA 1
ATOM 621 C C . ASP A 1 74 ? -5.728 1.174 24.890 1.00 94.94 74 ASP A C 1
ATOM 623 O O . ASP A 1 74 ? -5.096 0.405 25.614 1.00 94.94 74 ASP A O 1
ATOM 627 N N . VAL A 1 75 ? -6.656 0.736 24.038 1.00 95.31 75 VAL A N 1
ATOM 628 C CA . VAL A 1 75 ? -6.969 -0.689 23.885 1.00 95.31 75 VAL A CA 1
ATOM 629 C C . VAL A 1 75 ? -5.759 -1.478 23.378 1.00 95.31 75 VAL A C 1
ATOM 631 O O . VAL A 1 75 ? -5.469 -2.550 23.903 1.00 95.31 75 VAL A O 1
ATOM 634 N N . LEU A 1 76 ? -5.015 -0.957 22.399 1.00 93.06 76 LEU A N 1
ATOM 635 C CA . LEU A 1 76 ? -3.812 -1.617 21.885 1.00 93.06 76 LEU A CA 1
ATOM 636 C C . LEU A 1 76 ? -2.707 -1.705 22.945 1.00 93.06 76 LEU A C 1
ATOM 638 O O . LEU A 1 76 ? -1.962 -2.679 22.958 1.00 93.06 76 LEU A O 1
ATOM 642 N N . MET A 1 77 ? -2.596 -0.717 23.840 1.00 93.19 77 MET A N 1
ATOM 643 C CA . MET A 1 77 ? -1.675 -0.767 24.981 1.00 93.19 77 MET A CA 1
ATOM 644 C C . MET A 1 77 ? -2.045 -1.829 26.015 1.00 93.19 77 MET A C 1
ATOM 646 O O . MET A 1 77 ? -1.152 -2.366 26.672 1.00 93.19 77 MET A O 1
ATOM 650 N N . GLU A 1 78 ? -3.339 -2.064 26.207 1.00 94.06 78 GLU A N 1
ATOM 651 C CA . GLU A 1 78 ? -3.856 -3.036 27.172 1.00 94.06 78 GLU A CA 1
ATOM 652 C C . GLU A 1 78 ? -3.856 -4.458 26.626 1.00 94.06 78 GLU A C 1
ATOM 654 O O . GLU A 1 78 ? -3.679 -5.408 27.389 1.00 94.06 78 GLU A O 1
ATOM 659 N N . SER A 1 79 ? -4.016 -4.601 25.312 1.00 91.38 79 SER A N 1
ATOM 660 C CA . SER A 1 79 ? -3.946 -5.887 24.639 1.00 91.38 79 SER A CA 1
ATOM 661 C C . SER A 1 79 ? -2.543 -6.485 24.722 1.00 91.38 79 SER A C 1
ATOM 663 O O . SER A 1 79 ? -1.519 -5.825 24.523 1.00 91.38 79 SER A O 1
ATOM 665 N N . SER A 1 80 ? -2.503 -7.788 24.980 1.00 85.38 80 SER A N 1
ATOM 666 C CA . SER A 1 80 ? -1.258 -8.549 25.063 1.00 85.38 80 SER A CA 1
ATOM 667 C C . SER A 1 80 ? -0.672 -8.909 23.692 1.00 85.38 80 SER A C 1
ATOM 669 O O . SER A 1 80 ? 0.513 -9.241 23.596 1.00 85.38 80 SER A O 1
ATOM 671 N N . SER A 1 81 ? -1.486 -8.839 22.635 1.00 80.69 81 SER A N 1
ATOM 672 C CA . SER A 1 81 ? -1.173 -9.344 21.295 1.00 80.69 81 SER A CA 1
ATOM 673 C C . SER A 1 81 ? -0.657 -8.277 20.326 1.00 80.69 81 SER A C 1
ATOM 675 O O . SER A 1 81 ? -0.133 -8.614 19.261 1.00 80.69 81 SER A O 1
ATOM 677 N N . CYS A 1 82 ? -0.739 -6.994 20.684 1.00 82.19 82 CYS A N 1
ATOM 678 C CA . CYS A 1 82 ? -0.347 -5.912 19.791 1.00 82.19 82 CYS A CA 1
ATOM 679 C C . CYS A 1 82 ? 1.171 -5.628 19.805 1.00 82.19 82 CYS A C 1
ATOM 681 O O . CYS A 1 82 ? 1.863 -5.712 20.824 1.00 82.19 82 CYS A O 1
ATOM 683 N N . SER A 1 83 ? 1.713 -5.249 18.643 1.00 82.50 83 SER A N 1
ATOM 684 C CA . SER A 1 83 ? 3.127 -4.899 18.487 1.00 82.50 83 SER A CA 1
ATOM 685 C C . SER A 1 83 ? 3.471 -3.628 19.271 1.00 82.50 83 SER A C 1
ATOM 687 O O . SER A 1 83 ? 3.019 -2.533 18.928 1.00 82.50 83 SER A O 1
ATOM 689 N N . LYS A 1 84 ? 4.344 -3.750 20.284 1.00 85.44 84 LYS A N 1
ATOM 690 C CA . LYS A 1 84 ? 4.869 -2.603 21.056 1.00 85.44 84 LYS A CA 1
ATOM 691 C C . LYS A 1 84 ? 5.460 -1.517 20.159 1.00 85.44 84 LYS A C 1
ATOM 693 O O . LYS A 1 84 ? 5.259 -0.339 20.418 1.00 85.44 84 LYS A O 1
ATOM 698 N N . HIS A 1 85 ? 6.129 -1.915 19.076 1.00 78.38 85 HIS A N 1
ATOM 699 C CA . HIS A 1 85 ? 6.706 -0.980 18.115 1.00 78.38 85 HIS A CA 1
ATOM 700 C C . HIS A 1 85 ? 5.634 -0.120 17.436 1.00 78.38 85 HIS A C 1
ATOM 702 O O . HIS A 1 85 ? 5.803 1.091 17.331 1.00 78.38 85 HIS A O 1
ATOM 708 N N . LEU A 1 86 ? 4.518 -0.718 17.003 1.00 82.50 86 LEU A N 1
ATOM 709 C CA . LEU A 1 86 ? 3.422 0.048 16.411 1.00 82.50 86 LEU A CA 1
ATOM 710 C C . LEU A 1 86 ? 2.821 1.020 17.428 1.00 82.50 86 LEU A C 1
ATOM 712 O O . LEU A 1 86 ? 2.615 2.187 17.108 1.00 82.50 86 LEU A O 1
ATOM 716 N N . ILE A 1 87 ? 2.587 0.559 18.657 1.00 89.50 87 ILE A N 1
ATOM 717 C CA . ILE A 1 87 ? 2.062 1.399 19.740 1.00 89.50 87 ILE A CA 1
ATOM 718 C C . ILE A 1 87 ? 2.994 2.592 19.986 1.00 89.50 87 ILE A C 1
ATOM 720 O O . ILE A 1 87 ? 2.530 3.726 20.095 1.00 89.50 87 ILE A O 1
ATOM 724 N N . ASP A 1 88 ? 4.307 2.367 20.020 1.00 85.88 88 ASP A N 1
ATOM 725 C CA . ASP A 1 88 ? 5.302 3.428 20.181 1.00 85.88 88 ASP A CA 1
ATOM 726 C C . ASP A 1 88 ? 5.311 4.394 18.984 1.00 85.88 88 ASP A C 1
ATOM 728 O O . ASP A 1 88 ? 5.420 5.609 19.172 1.00 85.88 88 ASP A O 1
ATOM 732 N N . CYS A 1 89 ? 5.122 3.906 17.753 1.00 81.50 89 CYS A N 1
ATOM 733 C CA . CYS A 1 89 ? 4.936 4.754 16.570 1.00 81.50 89 CYS A CA 1
ATOM 734 C C . CYS A 1 89 ? 3.665 5.614 16.675 1.00 81.50 89 CYS A C 1
ATOM 736 O O . CYS A 1 89 ? 3.717 6.825 16.459 1.00 81.50 89 CYS A O 1
ATOM 738 N N . MET A 1 90 ? 2.542 5.017 17.074 1.00 87.56 90 MET A N 1
ATOM 739 C CA . MET A 1 90 ? 1.263 5.712 17.248 1.00 87.56 90 MET A CA 1
ATOM 740 C C . MET A 1 90 ? 1.308 6.747 18.385 1.00 87.56 90 MET A C 1
ATOM 742 O O . MET A 1 90 ? 0.703 7.818 18.273 1.00 87.56 90 MET A O 1
ATOM 746 N N . LYS A 1 91 ? 2.057 6.466 19.461 1.00 87.94 91 LYS A N 1
ATOM 747 C CA . LYS A 1 91 ? 2.297 7.385 20.588 1.00 87.94 91 LYS A CA 1
ATOM 748 C C . LYS A 1 91 ? 3.259 8.510 20.254 1.00 87.94 91 LYS A C 1
ATOM 750 O O . LYS A 1 91 ? 3.010 9.650 20.621 1.00 87.94 91 LYS A O 1
ATOM 755 N N . SER A 1 92 ? 4.375 8.208 19.595 1.00 80.50 92 SER A N 1
ATOM 756 C CA . SER A 1 92 ? 5.401 9.209 19.264 1.00 80.50 92 SER A CA 1
ATOM 757 C C . SER A 1 92 ? 4.909 10.237 18.245 1.00 80.50 92 SER A C 1
ATOM 759 O O . SER A 1 92 ? 5.421 11.353 18.202 1.00 80.50 92 SER A O 1
ATOM 761 N N . GLN A 1 93 ? 3.855 9.910 17.496 1.00 71.38 93 GLN A N 1
ATOM 762 C CA . GLN A 1 93 ? 3.086 10.868 16.707 1.00 71.38 93 GLN A CA 1
ATOM 763 C C . GLN A 1 93 ? 2.022 11.640 17.515 1.00 71.38 93 GLN A C 1
ATOM 765 O O . GLN A 1 93 ? 1.177 12.318 16.936 1.00 71.38 93 GLN A O 1
ATOM 770 N N . GLN A 1 94 ? 2.035 11.618 18.852 1.00 56.41 94 GLN A N 1
ATOM 771 C CA . GLN A 1 94 ? 1.327 12.617 19.661 1.00 56.41 94 GLN A CA 1
ATOM 772 C C . GLN A 1 94 ? 2.080 13.952 19.560 1.00 56.41 94 GLN A C 1
ATOM 774 O O . GLN A 1 94 ? 3.032 14.242 20.275 1.00 56.41 94 GLN A O 1
ATOM 779 N N . PHE A 1 95 ? 1.687 14.730 18.560 1.00 51.50 95 PHE A N 1
ATOM 780 C CA . PHE A 1 95 ? 2.414 15.873 18.031 1.00 51.50 95 PHE A CA 1
ATOM 781 C C . PHE A 1 95 ? 2.777 16.979 19.023 1.00 51.50 95 PHE A C 1
ATOM 783 O O . PHE A 1 95 ? 1.917 17.653 19.588 1.00 51.50 95 PHE A O 1
ATOM 790 N N . SER A 1 96 ? 4.056 17.340 18.998 1.00 38.19 96 SER A N 1
ATOM 791 C CA . SER A 1 96 ? 4.453 18.740 18.926 1.00 38.19 96 SER A CA 1
ATOM 792 C C . SER A 1 96 ? 3.918 19.350 17.613 1.00 38.19 96 SER A C 1
ATOM 794 O O . SER A 1 96 ? 4.450 19.134 16.529 1.00 38.19 96 SER A O 1
ATOM 796 N N . ASN A 1 97 ? 2.835 20.124 17.721 1.00 40.12 97 ASN A N 1
ATOM 797 C CA . ASN A 1 97 ? 2.374 21.124 16.744 1.00 40.12 97 ASN A CA 1
ATOM 798 C C . ASN A 1 97 ? 1.928 20.632 15.343 1.00 40.12 97 ASN A C 1
ATOM 800 O O . ASN A 1 97 ? 2.467 21.074 14.328 1.00 40.12 97 ASN A O 1
ATOM 804 N N . LEU A 1 98 ? 0.844 19.847 15.251 1.00 42.56 98 LEU A N 1
ATOM 805 C CA . LEU A 1 98 ? 0.000 19.857 14.038 1.00 42.56 98 LEU A CA 1
ATOM 806 C C . LEU A 1 98 ? -0.920 21.081 14.037 1.00 42.56 98 LEU A C 1
ATOM 808 O O . LEU A 1 98 ? -2.135 20.977 14.212 1.00 42.56 98 LEU A O 1
ATOM 812 N N . THR A 1 99 ? -0.359 22.257 13.797 1.00 37.84 99 THR A N 1
ATOM 813 C CA . THR A 1 99 ? -1.121 23.325 13.150 1.00 37.84 99 THR A CA 1
ATOM 814 C C . THR A 1 99 ? -1.470 22.835 11.752 1.00 37.84 99 THR A C 1
ATOM 816 O O . THR A 1 99 ? -0.567 22.641 10.947 1.00 37.84 99 THR A O 1
ATOM 819 N N . VAL A 1 100 ? -2.763 22.572 11.510 1.00 44.03 100 VAL A N 1
ATOM 820 C CA . VAL A 1 100 ? -3.393 22.349 10.193 1.00 44.03 100 VAL A CA 1
ATOM 821 C C . VAL A 1 100 ? -2.406 21.792 9.171 1.00 44.03 100 VAL A C 1
ATOM 823 O O . VAL A 1 100 ? -1.934 22.482 8.268 1.00 44.03 100 VAL A O 1
ATOM 826 N N . VAL A 1 101 ? -2.023 20.533 9.353 1.00 37.28 101 VAL A N 1
ATOM 827 C CA . VAL A 1 101 ? -1.265 19.852 8.319 1.00 37.28 101 VAL A CA 1
ATOM 828 C C . VAL A 1 101 ? -2.247 19.528 7.211 1.00 37.28 101 VAL A C 1
ATOM 830 O O . VAL A 1 101 ? -3.028 18.585 7.303 1.00 37.28 101 VAL A O 1
ATOM 833 N N . SER A 1 102 ? -2.230 20.387 6.193 1.00 41.75 102 SER A N 1
ATOM 834 C CA . SER A 1 102 ? -2.847 20.161 4.896 1.00 41.75 102 SER A CA 1
ATOM 835 C C . SER A 1 102 ? -2.611 18.713 4.468 1.00 41.75 102 SER A C 1
ATOM 837 O O . SER A 1 102 ? -1.510 18.185 4.643 1.00 41.75 102 SER A O 1
ATOM 839 N N . GLN A 1 103 ? -3.629 18.084 3.880 1.00 41.94 103 GLN A N 1
ATOM 840 C CA . GLN A 1 103 ? -3.608 16.707 3.361 1.00 41.94 103 GLN A CA 1
ATOM 841 C C . GLN A 1 103 ? -2.355 16.370 2.518 1.00 41.94 103 GLN A C 1
ATOM 843 O O . GLN A 1 103 ? -2.006 15.204 2.372 1.00 41.94 103 GLN A O 1
ATOM 848 N N . SER A 1 104 ? -1.628 17.376 2.021 1.00 41.66 104 SER A N 1
ATOM 849 C CA . SER A 1 104 ? -0.335 17.248 1.342 1.00 41.66 104 SER A CA 1
ATOM 850 C C . SER A 1 104 ? 0.772 16.562 2.157 1.00 41.66 104 SER A C 1
ATOM 852 O O . SER A 1 104 ? 1.631 15.906 1.578 1.00 41.66 104 SER A O 1
ATOM 854 N N . LYS A 1 105 ? 0.786 16.666 3.490 1.00 40.56 105 LYS A N 1
ATOM 855 C CA . LYS A 1 105 ? 1.915 16.163 4.306 1.00 40.56 105 LYS A CA 1
ATOM 856 C C . LYS A 1 105 ? 1.756 14.708 4.767 1.00 40.56 105 LYS A C 1
ATOM 858 O O . LYS A 1 105 ? 2.757 14.026 4.941 1.00 40.56 105 LYS A O 1
ATOM 863 N N . VAL A 1 106 ? 0.528 14.202 4.921 1.00 40.72 106 VAL A N 1
ATOM 864 C CA . VAL A 1 106 ? 0.303 12.751 5.123 1.00 40.72 106 VAL A CA 1
ATOM 865 C C . VAL A 1 106 ? 0.424 11.991 3.815 1.00 40.72 106 VAL A C 1
ATOM 867 O O . VAL A 1 106 ? 1.041 10.926 3.807 1.00 40.72 106 VAL A O 1
ATOM 870 N N . LYS A 1 107 ? -0.015 12.595 2.702 1.00 48.97 107 LYS A N 1
ATOM 871 C CA . LYS A 1 107 ? 0.352 12.123 1.364 1.00 48.97 107 LYS A CA 1
ATOM 872 C C . LYS A 1 107 ? 1.869 11.956 1.232 1.00 48.97 107 LYS A C 1
ATOM 874 O O . LYS A 1 107 ? 2.309 10.907 0.787 1.00 48.97 107 LYS A O 1
ATOM 879 N N . SER A 1 108 ? 2.670 12.903 1.737 1.00 50.97 108 SER A N 1
ATOM 880 C CA . SER A 1 108 ? 4.138 12.819 1.650 1.00 50.97 108 SER A CA 1
ATOM 881 C C . SER A 1 108 ? 4.786 11.674 2.451 1.00 50.97 108 SER A C 1
ATOM 883 O O . SER A 1 108 ? 5.925 11.312 2.161 1.00 50.97 108 SER A O 1
ATOM 885 N N . CYS A 1 109 ? 4.135 11.133 3.489 1.00 48.31 109 CYS A N 1
ATOM 886 C CA . CYS A 1 109 ? 4.681 9.990 4.236 1.00 48.31 109 CYS A CA 1
ATOM 887 C C . CYS A 1 109 ? 4.326 8.657 3.579 1.00 48.31 109 CYS A C 1
ATOM 889 O O . CYS A 1 109 ? 5.191 7.791 3.466 1.00 48.31 109 CYS A O 1
ATOM 891 N N . ILE A 1 110 ? 3.082 8.511 3.115 1.00 55.12 110 ILE A N 1
ATOM 892 C CA . ILE A 1 110 ? 2.617 7.308 2.411 1.00 55.12 110 ILE A CA 1
ATOM 893 C C . ILE A 1 110 ? 3.389 7.151 1.089 1.00 55.12 110 ILE A C 1
ATOM 895 O O . ILE A 1 110 ? 3.899 6.069 0.790 1.00 55.12 110 ILE A O 1
ATOM 899 N N . THR A 1 111 ? 3.634 8.252 0.367 1.00 64.50 111 THR A N 1
ATOM 900 C CA . THR A 1 111 ? 4.520 8.243 -0.811 1.00 64.50 111 THR A CA 1
ATOM 901 C C . THR A 1 111 ? 5.960 7.852 -0.471 1.00 64.50 111 THR A C 1
ATOM 903 O O . THR A 1 111 ? 6.634 7.247 -1.302 1.00 64.50 111 THR A O 1
ATOM 906 N N . GLY A 1 112 ? 6.428 8.112 0.754 1.00 74.69 112 GLY A N 1
ATOM 907 C CA . GLY A 1 112 ? 7.754 7.711 1.224 1.00 74.69 112 GLY A CA 1
ATOM 908 C C . GLY A 1 112 ? 7.945 6.193 1.238 1.00 74.69 112 GLY A C 1
ATOM 909 O O . GLY A 1 112 ? 8.898 5.690 0.644 1.00 74.69 112 GLY A O 1
ATOM 910 N N . PHE A 1 113 ? 7.022 5.446 1.850 1.00 79.25 113 PHE A N 1
ATOM 911 C CA . PHE A 1 113 ? 7.094 3.978 1.895 1.00 79.25 113 PHE A CA 1
ATOM 912 C C . PHE A 1 113 ? 6.974 3.354 0.503 1.00 79.25 113 PHE A C 1
ATOM 914 O O . PHE A 1 113 ? 7.729 2.443 0.157 1.00 79.25 113 PHE A O 1
ATOM 921 N N . HIS A 1 114 ? 6.065 3.870 -0.320 1.00 84.75 114 HIS A N 1
ATOM 922 C CA . HIS A 1 114 ? 5.893 3.415 -1.697 1.00 84.75 114 HIS A CA 1
ATOM 923 C C . HIS A 1 114 ? 7.127 3.674 -2.560 1.00 84.75 114 HIS A C 1
ATOM 925 O O . HIS A 1 114 ? 7.572 2.784 -3.284 1.00 84.75 114 HIS A O 1
ATOM 931 N N . SER A 1 115 ? 7.735 4.853 -2.420 1.00 84.12 115 SER A N 1
ATOM 932 C CA . SER A 1 115 ? 8.980 5.194 -3.104 1.00 84.12 115 SER A CA 1
ATOM 933 C C . SER A 1 115 ? 10.118 4.265 -2.682 1.00 84.12 115 SER A C 1
ATOM 935 O O . SER A 1 115 ? 10.847 3.766 -3.537 1.00 84.12 115 SER A O 1
ATOM 937 N N . VAL A 1 116 ? 10.219 3.914 -1.392 1.00 86.06 116 VAL A N 1
ATOM 938 C CA . VAL A 1 116 ? 11.185 2.905 -0.930 1.00 86.06 116 VAL A CA 1
ATOM 939 C C . VAL A 1 116 ? 10.897 1.522 -1.528 1.00 86.06 116 VAL A C 1
ATOM 941 O O . VAL A 1 116 ? 11.833 0.873 -2.000 1.00 86.06 116 VAL A O 1
ATOM 944 N N . ARG A 1 117 ? 9.635 1.061 -1.548 1.00 90.38 117 ARG A N 1
ATOM 945 C CA . ARG A 1 117 ? 9.264 -0.237 -2.154 1.00 90.38 117 ARG A CA 1
ATOM 946 C C . ARG A 1 117 ? 9.647 -0.290 -3.630 1.00 90.38 117 ARG A C 1
ATOM 948 O O . ARG A 1 117 ? 10.295 -1.252 -4.050 1.00 90.38 117 ARG A O 1
ATOM 955 N N . LEU A 1 118 ? 9.309 0.751 -4.392 1.00 90.81 118 LEU A N 1
ATOM 956 C CA . LEU A 1 118 ? 9.717 0.898 -5.790 1.00 90.81 118 LEU A CA 1
ATOM 957 C C . LEU A 1 118 ? 11.230 0.859 -5.932 1.00 90.81 118 LEU A C 1
ATOM 959 O O . LEU A 1 118 ? 11.749 0.119 -6.758 1.00 90.81 118 LEU A O 1
ATOM 963 N N . GLN A 1 119 ? 11.941 1.620 -5.104 1.00 89.44 119 GLN A N 1
ATOM 964 C CA . GLN A 1 119 ? 13.389 1.728 -5.175 1.00 89.44 119 GLN A CA 1
ATOM 965 C C . GLN A 1 119 ? 14.082 0.386 -4.904 1.00 89.44 119 GLN A C 1
ATOM 967 O O . GLN A 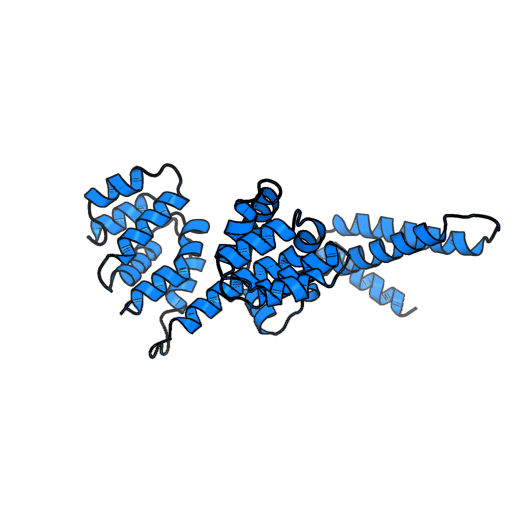1 119 ? 14.990 0.005 -5.642 1.00 89.44 119 GLN A O 1
ATOM 972 N N . LYS A 1 120 ? 13.648 -0.354 -3.877 1.00 89.50 120 LYS A N 1
ATOM 973 C CA . LYS A 1 120 ? 14.206 -1.675 -3.543 1.00 89.50 120 LYS A CA 1
ATOM 974 C C . LYS A 1 120 ? 13.983 -2.698 -4.654 1.00 89.50 120 LYS A C 1
ATOM 976 O O . LYS A 1 120 ? 14.858 -3.518 -4.913 1.00 89.50 120 LYS A O 1
ATOM 981 N N . ASN A 1 121 ? 12.837 -2.628 -5.327 1.00 92.62 121 ASN A N 1
ATOM 982 C CA . ASN A 1 121 ? 12.465 -3.560 -6.390 1.00 92.62 121 ASN A CA 1
ATOM 983 C C . ASN A 1 121 ? 12.776 -3.033 -7.795 1.00 92.62 121 ASN A C 1
ATOM 985 O O . ASN A 1 121 ? 12.474 -3.703 -8.780 1.00 92.62 121 ASN A O 1
ATOM 989 N N . TYR A 1 122 ? 13.407 -1.863 -7.908 1.00 92.75 122 TYR A N 1
ATOM 990 C CA . TYR A 1 122 ? 13.526 -1.123 -9.161 1.00 92.75 122 TYR A CA 1
ATOM 991 C C . TYR A 1 122 ? 14.160 -1.961 -10.272 1.00 92.75 122 TYR A C 1
ATOM 993 O O . TYR A 1 122 ? 13.613 -2.075 -11.364 1.00 92.75 122 TYR A O 1
ATOM 1001 N N . TYR A 1 123 ? 15.290 -2.614 -9.986 1.00 91.88 123 TYR A N 1
ATOM 1002 C CA . TYR A 1 123 ? 15.965 -3.458 -10.973 1.00 91.88 123 TYR A CA 1
ATOM 1003 C C . TYR A 1 123 ? 15.100 -4.649 -11.407 1.00 91.88 123 TYR A C 1
ATOM 1005 O O . TYR A 1 123 ? 15.034 -4.957 -12.594 1.00 91.88 123 TYR A O 1
ATOM 1013 N N . HIS A 1 124 ? 14.418 -5.293 -10.457 1.00 93.06 124 HIS A N 1
ATOM 1014 C CA . HIS A 1 124 ? 13.541 -6.425 -10.741 1.00 93.06 124 HIS A CA 1
ATOM 1015 C C . HIS A 1 124 ? 12.362 -6.005 -11.624 1.00 93.06 124 HIS A C 1
ATOM 1017 O O . HIS A 1 124 ? 12.090 -6.666 -12.623 1.00 93.06 124 HIS A O 1
ATOM 1023 N N . LEU A 1 125 ? 11.726 -4.872 -11.319 1.00 94.56 125 LEU A N 1
ATOM 1024 C CA . LEU A 1 125 ? 10.638 -4.318 -12.124 1.00 94.56 125 LEU A CA 1
ATOM 1025 C C . LEU A 1 125 ? 11.109 -3.945 -13.533 1.00 94.56 125 LEU A C 1
ATOM 1027 O O . LEU A 1 125 ? 10.470 -4.321 -14.508 1.00 94.56 125 LEU A O 1
ATOM 1031 N N . VAL A 1 126 ? 12.265 -3.287 -13.672 1.00 95.31 126 VAL A N 1
ATOM 1032 C CA . VAL A 1 126 ? 12.817 -2.935 -14.992 1.00 95.31 126 VAL A CA 1
ATOM 1033 C C . VAL A 1 126 ? 12.995 -4.164 -15.889 1.00 95.31 126 VAL A C 1
ATOM 1035 O O . VAL A 1 126 ? 12.754 -4.072 -17.091 1.00 95.31 126 VAL A O 1
ATOM 1038 N N . GLN A 1 127 ? 13.418 -5.299 -15.329 1.00 94.81 127 GLN A N 1
ATOM 1039 C CA . GLN A 1 127 ? 13.675 -6.523 -16.097 1.00 94.81 127 GLN A CA 1
ATOM 1040 C C . GLN A 1 127 ? 12.417 -7.343 -16.391 1.00 94.81 127 GLN A C 1
ATOM 1042 O O . GLN A 1 127 ? 12.386 -8.040 -17.399 1.00 94.81 127 GLN A O 1
ATOM 1047 N N . ASN A 1 128 ? 11.416 -7.289 -15.511 1.00 95.62 128 ASN A N 1
ATOM 1048 C CA . ASN A 1 128 ? 10.294 -8.228 -15.536 1.00 95.62 128 ASN A CA 1
ATOM 1049 C C . ASN A 1 128 ? 8.938 -7.578 -15.818 1.00 95.62 128 ASN A C 1
ATOM 1051 O O . ASN A 1 128 ? 7.955 -8.299 -15.879 1.00 95.62 128 ASN A O 1
ATOM 1055 N N . LEU A 1 129 ? 8.850 -6.254 -15.972 1.00 95.19 129 LEU A N 1
ATOM 1056 C CA . LEU A 1 129 ? 7.615 -5.622 -16.435 1.00 95.19 129 LEU A CA 1
ATOM 1057 C C . LEU A 1 129 ? 7.327 -6.044 -17.878 1.00 95.19 129 LEU A C 1
ATOM 1059 O O . LEU A 1 129 ? 8.115 -5.754 -18.786 1.00 95.19 129 LEU A O 1
ATOM 1063 N N . PHE A 1 130 ? 6.190 -6.715 -18.054 1.00 91.69 130 PHE A N 1
ATOM 1064 C CA . PHE A 1 130 ? 5.655 -7.134 -19.345 1.00 91.69 130 PHE A CA 1
ATOM 1065 C C . PHE A 1 130 ? 4.551 -6.174 -19.798 1.00 91.69 130 PHE A C 1
ATOM 1067 O O . PHE A 1 130 ? 3.916 -5.528 -18.968 1.00 91.69 130 PHE A O 1
ATOM 1074 N N . ASP A 1 131 ? 4.366 -6.082 -21.118 1.00 92.75 131 ASP A N 1
ATOM 1075 C CA . ASP A 1 131 ? 3.320 -5.288 -21.783 1.00 92.75 131 ASP A CA 1
ATOM 1076 C C . ASP A 1 131 ? 3.164 -3.850 -21.254 1.00 92.75 131 ASP A C 1
ATOM 1078 O O . ASP A 1 131 ? 2.131 -3.413 -20.745 1.00 92.75 131 ASP A O 1
ATOM 1082 N N . THR A 1 132 ? 4.246 -3.083 -21.361 1.00 94.69 132 THR A N 1
ATOM 1083 C CA . THR A 1 132 ? 4.294 -1.723 -20.813 1.00 94.69 132 THR A CA 1
ATOM 1084 C C . THR A 1 132 ? 3.338 -0.756 -21.506 1.00 94.69 132 THR A C 1
ATOM 1086 O O . THR A 1 132 ? 2.920 0.204 -20.872 1.00 94.69 132 THR A O 1
ATOM 1089 N N . GLU A 1 133 ? 2.936 -1.016 -22.752 1.00 95.19 133 GLU A N 1
ATOM 1090 C CA . GLU A 1 133 ? 1.934 -0.196 -23.445 1.00 95.19 133 GLU A CA 1
ATOM 1091 C C . GLU A 1 133 ? 0.564 -0.285 -22.768 1.00 95.19 133 GLU A C 1
ATOM 1093 O O . GLU A 1 133 ? -0.009 0.747 -22.420 1.00 95.19 133 GLU A O 1
ATOM 1098 N N . SER A 1 134 ? 0.077 -1.503 -22.504 1.00 96.12 134 SER A N 1
ATOM 1099 C CA . SER A 1 134 ? -1.198 -1.723 -21.807 1.00 96.12 134 SER A CA 1
ATOM 1100 C C . SER A 1 134 ? -1.189 -1.109 -20.404 1.00 96.12 134 SER A C 1
ATOM 1102 O O . SER A 1 134 ? -2.137 -0.433 -19.989 1.00 96.12 134 SER A O 1
ATOM 1104 N N . LEU A 1 135 ? -0.066 -1.254 -19.691 1.00 96.62 135 LEU A N 1
ATOM 1105 C CA . LEU A 1 135 ? 0.131 -0.632 -18.384 1.00 96.62 135 LEU A CA 1
ATOM 1106 C C . LEU A 1 135 ? 0.088 0.904 -18.462 1.00 96.62 135 LEU A C 1
ATOM 1108 O O . LEU A 1 135 ? -0.570 1.533 -17.633 1.00 96.62 135 LEU A O 1
ATOM 1112 N N . ILE A 1 136 ? 0.749 1.519 -19.449 1.00 97.12 136 ILE A N 1
ATOM 1113 C CA . ILE A 1 136 ? 0.704 2.974 -19.663 1.00 97.12 136 ILE A CA 1
ATOM 1114 C C . ILE A 1 136 ? -0.727 3.433 -19.972 1.00 97.12 136 ILE A C 1
ATOM 1116 O O . ILE A 1 136 ? -1.181 4.414 -19.385 1.00 97.12 136 ILE A O 1
ATOM 1120 N N . ASP A 1 137 ? -1.461 2.719 -20.826 1.00 97.44 137 ASP A N 1
ATOM 1121 C CA . ASP A 1 137 ? -2.850 3.052 -21.171 1.00 97.44 137 ASP A CA 1
ATOM 1122 C C . ASP A 1 137 ? -3.782 2.991 -19.944 1.00 97.44 137 ASP A C 1
ATOM 1124 O O . ASP A 1 137 ? -4.603 3.892 -19.725 1.00 97.44 137 ASP A O 1
ATOM 1128 N N . SER A 1 138 ? -3.608 1.980 -19.086 1.00 96.62 138 SER A N 1
ATOM 1129 C CA . SER A 1 138 ? -4.300 1.871 -17.794 1.00 96.62 138 SER A CA 1
ATOM 1130 C C . SER A 1 138 ? -3.959 3.044 -16.863 1.00 96.62 138 SER A C 1
ATOM 1132 O O . SER A 1 138 ? -4.852 3.682 -16.299 1.00 96.62 138 SER A O 1
ATOM 1134 N N . LEU A 1 139 ? -2.679 3.410 -16.763 1.00 96.25 139 LEU A N 1
ATOM 1135 C CA . LEU A 1 139 ? -2.212 4.528 -15.937 1.00 96.25 139 LEU A CA 1
ATOM 1136 C C . LEU A 1 139 ? -2.705 5.895 -16.427 1.00 96.25 139 LEU A C 1
ATOM 1138 O O . LEU A 1 139 ? -3.006 6.756 -15.599 1.00 96.25 139 LEU A O 1
ATOM 1142 N N . ILE A 1 140 ? -2.830 6.099 -17.741 1.00 96.81 140 ILE A N 1
ATOM 1143 C CA . ILE A 1 140 ? -3.451 7.301 -18.318 1.00 96.81 140 ILE A CA 1
ATOM 1144 C C . ILE A 1 140 ? -4.944 7.330 -17.995 1.00 96.81 140 ILE A C 1
ATOM 1146 O O . ILE A 1 140 ? -5.465 8.354 -17.558 1.00 96.81 140 ILE A O 1
ATOM 1150 N N . THR A 1 141 ? -5.631 6.195 -18.145 1.00 96.56 141 THR A N 1
ATOM 1151 C CA . THR A 1 141 ? -7.065 6.076 -17.835 1.00 96.56 141 THR A CA 1
ATOM 1152 C C . THR A 1 141 ? -7.355 6.376 -16.362 1.00 96.56 141 THR A C 1
ATOM 1154 O O . THR A 1 141 ? -8.350 7.028 -16.047 1.00 96.56 141 THR A O 1
ATOM 1157 N N . LYS A 1 142 ? -6.463 5.955 -15.455 1.00 93.75 142 LYS A N 1
ATOM 1158 C CA . LYS A 1 142 ? -6.526 6.254 -14.014 1.00 93.75 142 LYS A CA 1
ATOM 1159 C C . LYS A 1 142 ? -6.006 7.658 -13.652 1.00 93.75 142 LYS A C 1
ATOM 1161 O O . LYS A 1 142 ? -6.073 8.038 -12.487 1.00 93.75 142 LYS A O 1
ATOM 1166 N N . GLY A 1 143 ? -5.503 8.436 -14.615 1.00 93.81 143 GLY A N 1
ATOM 1167 C CA . GLY A 1 143 ? -5.033 9.812 -14.415 1.00 93.81 143 GLY A CA 1
ATOM 1168 C C . GLY A 1 143 ? -3.654 9.953 -13.759 1.00 93.81 143 GLY A C 1
ATOM 1169 O O . GLY A 1 143 ? -3.297 11.050 -13.337 1.00 93.81 143 GLY A O 1
ATOM 1170 N N . VAL A 1 144 ? -2.873 8.872 -13.671 1.00 94.50 144 VAL A N 1
ATOM 1171 C CA . VAL A 1 144 ? -1.515 8.876 -13.092 1.00 94.50 144 VAL A CA 1
ATOM 1172 C C . VAL A 1 144 ? -0.501 9.473 -14.073 1.00 94.50 144 VAL A C 1
ATOM 1174 O O . VAL A 1 144 ? 0.386 10.249 -13.697 1.00 94.50 144 VAL A O 1
ATOM 1177 N N . LEU A 1 145 ? -0.643 9.102 -15.345 1.00 96.56 145 LEU A N 1
ATOM 1178 C CA . LEU A 1 145 ? 0.151 9.604 -16.461 1.00 96.56 145 LEU A CA 1
ATOM 1179 C C . LEU A 1 145 ? -0.723 10.445 -17.387 1.00 96.56 145 LEU A C 1
ATOM 1181 O O . LEU A 1 145 ? -1.939 10.265 -17.454 1.00 96.56 145 LEU A O 1
ATOM 1185 N N . ASN A 1 146 ? -0.097 11.356 -18.120 1.00 96.38 146 ASN A N 1
ATOM 1186 C CA . ASN A 1 146 ? -0.736 12.061 -19.226 1.00 96.38 146 ASN A CA 1
ATOM 1187 C C . ASN A 1 146 ? -0.204 11.538 -20.583 1.00 96.38 146 ASN A C 1
ATOM 1189 O O . ASN A 1 146 ? 0.741 10.746 -20.617 1.00 96.38 146 ASN A O 1
ATOM 1193 N N . PRO A 1 147 ? -0.810 11.931 -21.717 1.00 97.12 147 PRO A N 1
ATOM 1194 C CA . PRO A 1 147 ? -0.331 11.514 -23.036 1.00 97.12 147 PRO A CA 1
ATOM 1195 C C . PRO A 1 147 ? 1.113 11.944 -23.347 1.00 97.12 147 PRO A C 1
ATOM 1197 O O . PRO A 1 147 ? 1.818 11.213 -24.036 1.00 97.12 147 PRO A O 1
ATOM 1200 N N . ASP A 1 148 ? 1.576 13.072 -22.803 1.00 97.06 148 ASP A N 1
ATOM 1201 C CA . ASP A 1 148 ? 2.950 13.553 -23.006 1.00 97.06 148 ASP A CA 1
ATOM 1202 C C . ASP A 1 148 ? 3.972 12.630 -22.307 1.00 97.06 148 ASP A C 1
ATOM 1204 O O . ASP A 1 148 ? 5.002 12.284 -22.889 1.00 97.06 148 ASP A O 1
ATOM 1208 N N . ASP A 1 149 ? 3.651 12.152 -21.094 1.00 96.50 149 ASP A N 1
ATOM 1209 C CA . ASP A 1 149 ? 4.440 11.159 -20.354 1.00 96.50 149 ASP A CA 1
ATOM 1210 C C . ASP A 1 149 ? 4.613 9.882 -21.210 1.00 96.50 149 ASP A C 1
ATOM 1212 O O . ASP A 1 149 ? 5.698 9.300 -21.255 1.00 96.50 149 ASP A O 1
ATOM 1216 N N . ARG A 1 150 ? 3.568 9.452 -21.942 1.00 96.94 150 ARG A N 1
ATOM 1217 C CA . ARG A 1 150 ? 3.640 8.287 -22.848 1.00 96.94 150 ARG A CA 1
ATOM 1218 C C . ARG A 1 150 ? 4.635 8.504 -23.974 1.00 96.94 150 ARG A C 1
ATOM 1220 O O . ARG A 1 150 ? 5.444 7.614 -24.234 1.00 96.94 150 ARG A O 1
ATOM 1227 N N . GLU A 1 151 ? 4.576 9.650 -24.650 1.00 96.75 151 GLU A N 1
ATOM 1228 C CA . GLU A 1 151 ? 5.520 9.950 -25.728 1.00 96.75 151 GLU A CA 1
ATOM 1229 C C . GLU A 1 151 ? 6.960 9.920 -25.205 1.00 96.75 151 GLU A C 1
ATOM 1231 O O . GLU A 1 151 ? 7.819 9.260 -25.798 1.00 96.75 151 GLU A O 1
ATOM 1236 N N . GLU A 1 152 ? 7.217 10.538 -24.045 1.00 96.44 152 GLU A N 1
ATOM 1237 C CA . GLU A 1 152 ? 8.536 10.541 -23.411 1.00 96.44 152 GLU A CA 1
ATOM 1238 C C . GLU A 1 152 ? 9.027 9.125 -23.071 1.00 96.44 152 GLU A C 1
ATOM 1240 O O . GLU A 1 152 ? 10.181 8.780 -23.373 1.00 96.44 152 GLU A O 1
ATOM 1245 N N . ILE A 1 153 ? 8.171 8.293 -22.476 1.00 96.38 153 ILE A N 1
ATOM 1246 C CA . ILE A 1 153 ? 8.488 6.908 -22.111 1.00 96.38 153 ILE A CA 1
ATOM 1247 C C . ILE A 1 153 ? 8.801 6.076 -23.370 1.00 96.38 153 ILE A C 1
ATOM 1249 O O . ILE A 1 153 ? 9.826 5.381 -23.413 1.00 96.38 153 ILE A O 1
ATOM 1253 N N . ASN A 1 154 ? 8.005 6.238 -24.430 1.00 95.75 154 ASN A N 1
ATOM 1254 C CA . ASN A 1 154 ? 8.080 5.444 -25.659 1.00 95.75 154 ASN A CA 1
ATOM 1255 C C . ASN A 1 154 ? 9.164 5.892 -26.647 1.00 95.75 154 ASN A C 1
ATOM 1257 O O . ASN A 1 154 ? 9.480 5.167 -27.589 1.00 95.75 154 ASN A O 1
ATOM 1261 N N . THR A 1 155 ? 9.829 7.028 -26.412 1.00 94.31 155 THR A N 1
ATOM 1262 C CA . THR A 1 155 ? 11.003 7.438 -27.215 1.00 94.31 155 THR A CA 1
ATOM 1263 C C . THR A 1 155 ? 12.159 6.424 -27.201 1.00 94.31 155 THR A C 1
ATOM 1265 O O . THR A 1 155 ? 13.078 6.513 -28.017 1.00 94.31 155 THR A O 1
ATOM 1268 N N . SER A 1 156 ? 12.165 5.462 -26.271 1.00 88.19 156 SER A N 1
ATOM 1269 C CA . SER A 1 156 ? 13.204 4.434 -26.181 1.00 88.19 156 SER A CA 1
ATOM 1270 C C . SER A 1 156 ? 12.801 3.153 -26.912 1.00 88.19 156 SER A C 1
ATOM 1272 O O . SER A 1 156 ? 11.904 2.460 -26.469 1.00 88.19 156 SER A O 1
ATOM 1274 N N . GLY A 1 157 ? 13.541 2.730 -27.940 1.00 88.94 157 GLY A N 1
ATOM 1275 C CA . GLY A 1 157 ? 13.275 1.458 -28.643 1.00 88.94 157 GLY A CA 1
ATOM 1276 C C . GLY A 1 157 ? 13.660 0.169 -27.889 1.00 88.94 157 GLY A C 1
ATOM 1277 O O . GLY A 1 157 ? 13.730 -0.892 -28.498 1.00 88.94 157 GLY A O 1
ATOM 1278 N N . VAL A 1 158 ? 13.985 0.236 -26.592 1.00 94.62 158 VAL A N 1
ATOM 1279 C CA . VAL A 1 158 ? 14.435 -0.918 -25.788 1.00 94.62 158 VAL A CA 1
ATOM 1280 C C . VAL A 1 158 ? 13.549 -1.051 -24.556 1.00 94.62 158 VAL A C 1
ATOM 1282 O O . VAL A 1 158 ? 13.545 -0.139 -23.731 1.00 94.62 158 VAL A O 1
ATOM 1285 N N . GLN A 1 159 ? 12.889 -2.201 -24.375 1.00 94.88 159 GLN A N 1
ATOM 1286 C CA . GLN A 1 159 ? 11.909 -2.426 -23.300 1.00 94.88 159 GLN A CA 1
ATOM 1287 C C . GLN A 1 159 ? 12.431 -2.054 -21.907 1.00 94.88 159 GLN A C 1
ATOM 1289 O O . GLN A 1 159 ? 11.795 -1.304 -21.182 1.00 94.88 159 GLN A O 1
ATOM 1294 N N . ALA A 1 160 ? 13.646 -2.477 -21.547 1.00 94.31 160 ALA A N 1
ATOM 1295 C CA . ALA A 1 160 ? 14.230 -2.134 -20.248 1.00 94.31 160 ALA A CA 1
ATOM 1296 C C . ALA A 1 160 ? 14.419 -0.615 -20.047 1.00 94.31 160 ALA A C 1
ATOM 1298 O O . ALA A 1 160 ? 14.394 -0.131 -18.918 1.00 94.31 160 ALA A O 1
ATOM 1299 N N . LYS A 1 161 ? 14.620 0.156 -21.125 1.00 96.00 161 LYS A N 1
ATOM 1300 C CA . LYS A 1 161 ? 14.682 1.624 -21.054 1.00 96.00 161 LYS A CA 1
ATOM 1301 C C . LYS A 1 161 ? 13.285 2.232 -20.919 1.00 96.00 161 LYS A C 1
ATOM 1303 O O . LYS A 1 161 ? 13.142 3.156 -20.127 1.00 96.00 161 LYS A O 1
ATOM 1308 N N . ILE A 1 162 ? 12.289 1.691 -21.624 1.00 96.56 162 ILE A N 1
ATOM 1309 C CA . ILE A 1 162 ? 10.872 2.070 -21.472 1.00 96.56 162 ILE A CA 1
ATOM 1310 C C . ILE A 1 162 ? 10.440 1.843 -20.017 1.00 96.56 162 ILE A C 1
ATOM 1312 O O . ILE A 1 162 ? 10.024 2.782 -19.346 1.00 96.56 162 ILE A O 1
ATOM 1316 N N . ASN A 1 163 ? 10.666 0.639 -19.480 1.00 96.62 163 ASN A N 1
ATOM 1317 C CA . ASN A 1 163 ? 10.340 0.276 -18.098 1.00 96.62 163 ASN A CA 1
ATOM 1318 C C . ASN A 1 163 ? 11.023 1.208 -17.093 1.00 96.62 163 ASN A C 1
ATOM 1320 O O . ASN A 1 163 ? 10.413 1.640 -16.120 1.00 96.62 163 ASN A O 1
ATOM 1324 N N . ARG A 1 164 ? 12.297 1.542 -17.335 1.00 95.62 164 ARG A N 1
ATOM 1325 C CA . ARG A 1 164 ? 13.050 2.477 -16.494 1.00 95.62 164 ARG A CA 1
ATOM 1326 C C . ARG A 1 164 ? 12.393 3.855 -16.463 1.00 95.62 164 ARG A C 1
ATOM 1328 O O . ARG A 1 164 ? 12.130 4.363 -15.380 1.00 95.62 164 ARG A O 1
ATOM 1335 N N . LYS A 1 165 ? 12.097 4.418 -17.638 1.00 96.00 165 LYS A N 1
ATOM 1336 C CA . LYS A 1 165 ? 11.426 5.717 -17.748 1.00 96.00 165 LYS A CA 1
ATOM 1337 C C . LYS A 1 165 ? 10.070 5.690 -17.057 1.00 96.00 165 LYS A C 1
ATOM 1339 O O . LYS A 1 165 ? 9.819 6.541 -16.215 1.00 96.00 165 LYS A O 1
ATOM 1344 N N . LEU A 1 166 ? 9.244 4.677 -17.322 1.00 96.19 166 LEU A N 1
ATOM 1345 C CA . LEU A 1 166 ? 7.953 4.521 -16.654 1.00 96.19 166 LEU A CA 1
ATOM 1346 C C . LEU A 1 166 ? 8.098 4.576 -15.126 1.00 96.19 166 LEU A C 1
ATOM 1348 O O . LEU A 1 166 ? 7.416 5.358 -14.469 1.00 96.19 166 LEU A O 1
ATOM 1352 N N . LEU A 1 167 ? 9.011 3.788 -14.555 1.00 95.19 167 LEU A N 1
ATOM 1353 C CA . LEU A 1 167 ? 9.226 3.763 -13.107 1.00 95.19 167 LEU A CA 1
ATOM 1354 C C . LEU A 1 167 ? 9.761 5.094 -12.567 1.00 95.19 167 LEU A C 1
ATOM 1356 O O . LEU A 1 167 ? 9.404 5.473 -11.453 1.00 95.19 167 LEU A O 1
ATOM 1360 N N . ASP A 1 168 ? 10.576 5.816 -13.339 1.00 93.25 168 ASP A N 1
ATOM 1361 C CA . ASP A 1 168 ? 11.051 7.152 -12.971 1.00 93.25 168 ASP A CA 1
ATOM 1362 C C . ASP A 1 168 ? 9.898 8.166 -12.910 1.00 93.25 168 ASP A C 1
ATOM 1364 O O . ASP A 1 168 ? 9.819 8.923 -11.937 1.00 93.25 168 ASP A O 1
ATOM 1368 N N . HIS A 1 169 ? 8.961 8.126 -13.871 1.00 92.94 169 HIS A N 1
ATOM 1369 C CA . HIS A 1 169 ? 7.735 8.929 -13.814 1.00 92.94 169 HIS A CA 1
ATOM 1370 C C . HIS A 1 169 ? 6.900 8.530 -12.595 1.00 92.94 169 HIS A C 1
ATOM 1372 O O . HIS A 1 169 ? 6.614 9.387 -11.762 1.00 92.94 169 HIS A O 1
ATOM 1378 N N . ILE A 1 170 ? 6.581 7.243 -12.413 1.00 93.25 170 ILE A N 1
ATOM 1379 C CA . ILE A 1 170 ? 5.748 6.765 -11.294 1.00 93.25 170 ILE A CA 1
ATOM 1380 C C . ILE A 1 170 ? 6.348 7.123 -9.932 1.00 93.25 170 ILE A C 1
ATOM 1382 O O . ILE A 1 170 ? 5.617 7.537 -9.037 1.00 93.25 170 ILE A O 1
ATOM 1386 N N . ARG A 1 171 ? 7.675 7.050 -9.769 1.00 87.81 171 ARG A N 1
ATOM 1387 C CA . ARG A 1 171 ? 8.349 7.410 -8.510 1.00 87.81 171 ARG A CA 1
ATOM 1388 C C . ARG A 1 171 ? 8.123 8.871 -8.109 1.00 87.81 171 ARG A C 1
ATOM 1390 O O . ARG A 1 171 ? 8.208 9.193 -6.926 1.00 87.81 171 ARG A O 1
ATOM 1397 N N . SER A 1 172 ? 7.886 9.751 -9.080 1.00 83.31 172 SER A N 1
ATOM 1398 C CA . SER A 1 172 ? 7.618 11.174 -8.844 1.00 83.31 172 SER A CA 1
ATOM 1399 C C . SER A 1 172 ? 6.142 11.496 -8.588 1.00 83.31 172 SER A C 1
ATOM 1401 O O . SER A 1 172 ? 5.834 12.614 -8.176 1.00 83.31 172 SER A O 1
ATOM 1403 N N . LYS A 1 173 ? 5.233 10.542 -8.825 1.00 85.56 173 LYS A N 1
ATOM 1404 C CA . LYS A 1 173 ? 3.783 10.737 -8.709 1.00 85.56 173 LYS A CA 1
ATOM 1405 C C . LYS A 1 173 ? 3.297 10.279 -7.333 1.00 85.56 173 LYS A C 1
ATOM 1407 O O . LYS A 1 173 ? 3.856 9.371 -6.721 1.00 85.56 173 LYS A O 1
ATOM 1412 N N . GLU A 1 174 ? 2.238 10.914 -6.841 1.00 78.62 174 GLU A N 1
ATOM 1413 C CA . GLU A 1 174 ? 1.670 10.598 -5.523 1.00 78.62 174 GLU A CA 1
ATOM 1414 C C . GLU A 1 174 ? 0.793 9.333 -5.542 1.00 78.62 174 GLU A C 1
ATOM 1416 O O . GLU A 1 174 ? 0.556 8.723 -4.500 1.00 78.62 174 GLU A O 1
ATOM 1421 N N . ASP A 1 175 ? 0.357 8.899 -6.725 1.00 83.94 175 ASP A N 1
ATOM 1422 C CA . ASP A 1 175 ? -0.707 7.911 -6.893 1.00 83.94 175 ASP A CA 1
ATOM 1423 C C . ASP A 1 175 ? -0.193 6.478 -7.112 1.00 83.94 175 ASP A C 1
ATOM 1425 O O . ASP A 1 175 ? -0.594 5.764 -8.034 1.00 83.94 175 ASP A O 1
ATOM 1429 N N . TYR A 1 176 ? 0.707 6.026 -6.236 1.00 87.06 176 TYR A N 1
ATOM 1430 C CA . TYR A 1 176 ? 1.288 4.679 -6.308 1.00 87.06 176 TYR A CA 1
ATOM 1431 C C . TYR A 1 176 ? 0.244 3.551 -6.250 1.00 87.06 176 TYR A C 1
ATOM 1433 O O . TYR A 1 176 ? 0.429 2.494 -6.852 1.00 87.06 176 TYR A O 1
ATOM 1441 N N . GLN A 1 177 ? -0.871 3.772 -5.552 1.00 86.69 177 GLN A N 1
ATOM 1442 C CA . GLN A 1 177 ? -1.939 2.780 -5.449 1.00 86.69 177 GLN A CA 1
ATOM 1443 C C . GLN A 1 177 ? -2.544 2.447 -6.821 1.00 86.69 177 GLN A C 1
ATOM 1445 O O . GLN A 1 177 ? -2.732 1.274 -7.137 1.00 86.69 177 GLN A O 1
ATOM 1450 N N . PHE A 1 178 ? -2.762 3.450 -7.676 1.00 92.12 178 PHE A N 1
ATOM 1451 C CA . PHE A 1 178 ? -3.265 3.226 -9.033 1.00 92.12 178 PHE A CA 1
ATOM 1452 C C . PHE A 1 178 ? -2.260 2.481 -9.912 1.00 92.12 178 PHE A C 1
ATOM 1454 O O . PHE A 1 178 ? -2.668 1.735 -10.799 1.00 92.12 178 PHE A O 1
ATOM 1461 N N . PHE A 1 179 ? -0.960 2.618 -9.637 1.00 94.56 179 PHE A N 1
ATOM 1462 C CA . PHE A 1 179 ? 0.066 1.798 -10.276 1.00 94.56 179 PHE A CA 1
ATOM 1463 C C . PHE A 1 179 ? -0.017 0.327 -9.858 1.00 94.56 179 PHE A C 1
ATOM 1465 O O . PHE A 1 179 ? 0.039 -0.546 -10.720 1.00 94.56 179 PHE A O 1
ATOM 1472 N N . LEU A 1 180 ? -0.210 0.036 -8.569 1.00 92.81 180 LEU A N 1
ATOM 1473 C CA . LEU A 1 180 ? -0.409 -1.343 -8.112 1.00 92.81 180 LEU A CA 1
ATOM 1474 C C . LEU A 1 180 ? -1.679 -1.971 -8.688 1.00 92.81 180 LEU A C 1
ATOM 1476 O O . LEU A 1 180 ? -1.652 -3.130 -9.090 1.00 92.81 180 LEU A O 1
ATOM 1480 N N . GLU A 1 181 ? -2.773 -1.214 -8.746 1.00 92.19 181 GLU A N 1
ATOM 1481 C CA . GLU A 1 181 ? -4.009 -1.671 -9.381 1.00 92.19 181 GLU A CA 1
ATOM 1482 C C . GLU A 1 181 ? -3.791 -1.978 -10.860 1.00 92.19 181 GLU A C 1
ATOM 1484 O O . GLU A 1 181 ? -4.134 -3.066 -11.304 1.00 92.19 181 GLU A O 1
ATOM 1489 N N . ALA A 1 182 ? -3.150 -1.068 -11.599 1.00 95.69 182 ALA A N 1
ATOM 1490 C CA . ALA A 1 182 ? -2.874 -1.262 -13.018 1.00 95.69 182 ALA A CA 1
ATOM 1491 C C . ALA A 1 182 ? -1.971 -2.481 -13.281 1.00 95.69 182 ALA A C 1
ATOM 1493 O O . ALA A 1 182 ? -2.190 -3.210 -14.243 1.00 95.69 182 ALA A O 1
ATOM 1494 N N . LEU A 1 183 ? -0.994 -2.751 -12.405 1.00 95.06 183 LEU A N 1
ATOM 1495 C CA . LEU A 1 183 ? -0.196 -3.980 -12.465 1.00 95.06 183 LEU A CA 1
ATOM 1496 C C . LEU A 1 183 ? -1.009 -5.239 -12.151 1.00 95.06 183 LEU A C 1
ATOM 1498 O O . LEU A 1 183 ? -0.678 -6.314 -12.639 1.00 95.06 183 LEU A O 1
ATOM 1502 N N . ASN A 1 184 ? -2.025 -5.131 -11.299 1.00 93.94 184 ASN A N 1
ATOM 1503 C CA . ASN A 1 184 ? -2.859 -6.260 -10.909 1.00 93.94 184 ASN A CA 1
ATOM 1504 C C . ASN A 1 184 ? -3.962 -6.560 -11.937 1.00 93.94 184 ASN A C 1
ATOM 1506 O O . ASN A 1 184 ? -4.410 -7.702 -12.019 1.00 93.94 184 ASN A O 1
ATOM 1510 N N . ASP A 1 185 ? -4.371 -5.556 -12.718 1.00 93.81 185 ASP A N 1
ATOM 1511 C CA . ASP A 1 185 ? -5.309 -5.698 -13.836 1.00 93.81 185 ASP A CA 1
ATOM 1512 C C . ASP A 1 185 ? -4.712 -6.556 -14.973 1.00 93.81 185 ASP A C 1
ATOM 1514 O O . ASP A 1 185 ? -5.451 -7.213 -15.709 1.00 93.81 185 ASP A O 1
ATOM 1518 N N . ASP A 1 186 ? -3.378 -6.607 -15.085 1.00 92.69 186 ASP A N 1
ATOM 1519 C CA . ASP A 1 186 ? -2.665 -7.479 -16.019 1.00 92.69 186 ASP A CA 1
ATOM 1520 C C . ASP A 1 186 ? -2.224 -8.800 -15.344 1.00 92.69 186 ASP A C 1
ATOM 1522 O O . ASP A 1 186 ? -1.350 -8.800 -14.465 1.00 92.69 186 ASP A O 1
ATOM 1526 N N . PRO A 1 187 ? -2.752 -9.964 -15.778 1.00 92.50 187 PRO A N 1
ATOM 1527 C CA . PRO A 1 187 ? -2.389 -11.261 -15.210 1.00 92.50 187 PRO A CA 1
ATOM 1528 C C . PRO A 1 187 ? -0.898 -11.614 -15.353 1.00 92.50 187 PRO A C 1
ATOM 1530 O O . PRO A 1 187 ? -0.391 -12.436 -14.587 1.00 92.50 187 PRO A O 1
ATOM 1533 N N . MET A 1 188 ? -0.172 -11.012 -16.302 1.00 93.12 188 MET A N 1
ATOM 1534 C CA . MET A 1 188 ? 1.270 -11.239 -16.472 1.00 93.12 188 MET A CA 1
ATOM 1535 C C . MET A 1 188 ? 2.101 -10.546 -15.387 1.00 93.12 188 MET A C 1
ATOM 1537 O O . MET A 1 188 ? 3.218 -10.977 -15.088 1.00 93.12 188 MET A O 1
ATOM 1541 N N . ASN A 1 189 ? 1.544 -9.514 -14.752 1.00 93.94 189 ASN A N 1
ATOM 1542 C CA . ASN A 1 189 ? 2.225 -8.683 -13.766 1.00 93.94 189 ASN A CA 1
ATOM 1543 C C . ASN A 1 189 ? 1.796 -8.990 -12.312 1.00 93.94 189 ASN A C 1
ATOM 1545 O O . ASN A 1 189 ? 2.446 -8.527 -11.373 1.00 93.94 189 ASN A O 1
ATOM 1549 N N . THR A 1 190 ? 0.798 -9.855 -12.081 1.00 90.19 190 THR A N 1
ATOM 1550 C CA . THR A 1 190 ? 0.289 -10.203 -10.732 1.00 90.19 190 THR A CA 1
ATOM 1551 C C . THR A 1 190 ? 1.376 -10.707 -9.770 1.00 90.19 190 THR A C 1
ATOM 1553 O O . THR A 1 190 ? 1.352 -10.418 -8.568 1.00 90.19 190 THR A O 1
ATOM 1556 N N . LYS A 1 191 ? 2.380 -11.437 -10.278 1.00 92.38 191 LYS A N 1
ATOM 1557 C CA . LYS A 1 191 ? 3.513 -11.890 -9.455 1.00 92.38 191 LYS A CA 1
ATOM 1558 C C . LYS A 1 191 ? 4.351 -10.711 -8.946 1.00 92.38 191 LYS A C 1
ATOM 1560 O O . LYS A 1 191 ? 4.725 -10.704 -7.778 1.00 92.38 191 LYS A O 1
ATOM 1565 N N . LE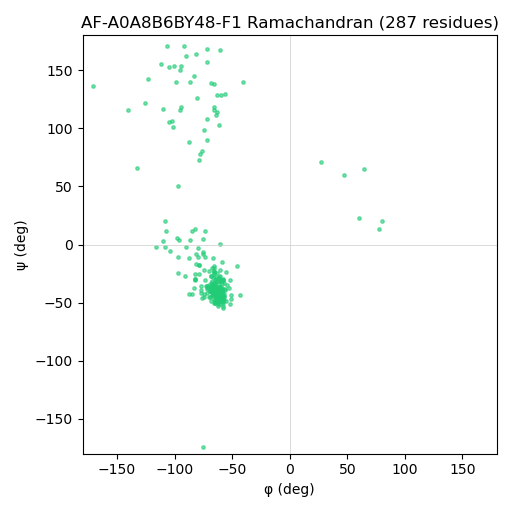U A 1 192 ? 4.580 -9.695 -9.780 1.00 93.12 192 LEU A N 1
ATOM 1566 C CA . LEU A 1 192 ? 5.324 -8.493 -9.389 1.00 93.12 192 LEU A CA 1
ATOM 1567 C C . LEU A 1 192 ? 4.598 -7.713 -8.296 1.00 93.12 192 LEU A C 1
ATOM 1569 O O . LEU A 1 192 ? 5.247 -7.194 -7.392 1.00 93.12 192 LEU A O 1
ATOM 1573 N N . VAL A 1 193 ? 3.264 -7.664 -8.344 1.00 92.44 193 VAL A N 1
ATOM 1574 C CA . VAL A 1 193 ? 2.447 -7.046 -7.288 1.00 92.44 193 VAL A CA 1
ATOM 1575 C C . VAL A 1 193 ? 2.647 -7.771 -5.958 1.00 92.44 193 VAL A C 1
ATOM 1577 O O . VAL A 1 193 ? 2.853 -7.127 -4.931 1.00 92.44 193 VAL A O 1
ATOM 1580 N N . SER A 1 194 ? 2.653 -9.106 -5.980 1.00 88.50 194 SER A N 1
ATOM 1581 C CA . SER A 1 194 ? 2.901 -9.923 -4.784 1.00 88.50 194 SER A CA 1
ATOM 1582 C C . SER A 1 194 ? 4.311 -9.697 -4.226 1.00 88.50 194 SER A C 1
ATOM 1584 O O . SER A 1 194 ? 4.474 -9.485 -3.023 1.00 88.50 194 SER A O 1
ATOM 1586 N N . ASP A 1 195 ? 5.320 -9.662 -5.101 1.00 88.38 195 ASP A N 1
ATOM 1587 C CA . ASP A 1 195 ? 6.710 -9.393 -4.722 1.00 88.38 195 ASP A CA 1
ATOM 1588 C C . ASP A 1 195 ? 6.849 -7.987 -4.103 1.00 88.38 195 ASP A C 1
ATOM 1590 O O . ASP A 1 195 ? 7.455 -7.829 -3.041 1.00 88.38 195 ASP A O 1
ATOM 1594 N N . LEU A 1 196 ? 6.206 -6.973 -4.698 1.00 90.38 196 LEU A N 1
ATOM 1595 C CA . LEU A 1 196 ? 6.172 -5.604 -4.175 1.00 90.38 196 LEU A CA 1
ATOM 1596 C C . LEU A 1 196 ? 5.473 -5.504 -2.817 1.00 90.38 196 LEU A C 1
ATOM 1598 O O . LEU A 1 196 ? 5.963 -4.796 -1.935 1.00 90.38 196 LEU A O 1
ATOM 1602 N N . ALA A 1 197 ? 4.349 -6.199 -2.638 1.00 83.25 197 ALA A N 1
ATOM 1603 C CA . ALA A 1 197 ? 3.598 -6.211 -1.385 1.00 83.25 197 ALA A CA 1
ATOM 1604 C C . ALA A 1 197 ? 4.375 -6.906 -0.257 1.00 83.25 197 ALA A C 1
ATOM 1606 O O . ALA A 1 197 ? 4.351 -6.442 0.879 1.00 83.25 197 ALA A O 1
ATOM 1607 N N . SER A 1 198 ? 5.117 -7.970 -0.580 1.00 83.31 198 SER A N 1
ATOM 1608 C CA . SER A 1 198 ? 5.959 -8.706 0.373 1.00 83.31 198 SER A CA 1
ATOM 1609 C C . SER A 1 198 ? 7.262 -7.986 0.750 1.00 83.31 198 SER A C 1
ATOM 1611 O O . SER A 1 198 ? 8.007 -8.452 1.615 1.00 83.31 198 SER A O 1
ATOM 1613 N N . CYS A 1 199 ? 7.568 -6.855 0.104 1.00 85.69 199 CYS A N 1
ATOM 1614 C CA . CYS A 1 199 ? 8.790 -6.107 0.358 1.00 85.69 199 CYS A CA 1
ATOM 1615 C C . CYS A 1 199 ? 8.735 -5.409 1.726 1.00 85.69 199 CYS A C 1
ATOM 1617 O O . CYS A 1 199 ? 8.047 -4.398 1.902 1.00 85.69 199 CYS A O 1
ATOM 1619 N N . ASP A 1 200 ? 9.516 -5.942 2.671 1.00 82.38 200 ASP A N 1
ATOM 1620 C CA . ASP A 1 200 ? 9.736 -5.361 3.996 1.00 82.38 200 ASP A CA 1
ATOM 1621 C C . ASP A 1 200 ? 10.423 -3.988 3.870 1.00 82.38 200 ASP A C 1
ATOM 1623 O O . ASP A 1 200 ? 11.568 -3.867 3.400 1.00 82.38 200 ASP A O 1
ATOM 1627 N N . VAL A 1 201 ? 9.707 -2.935 4.264 1.00 83.38 201 VAL A N 1
ATOM 1628 C CA . VAL A 1 201 ? 10.212 -1.560 4.307 1.00 83.38 201 VAL A CA 1
ATOM 1629 C C . VAL A 1 201 ? 10.352 -1.133 5.750 1.00 83.38 201 VAL A C 1
ATOM 1631 O O . VAL A 1 201 ? 9.376 -1.003 6.481 1.00 83.38 201 VAL A O 1
ATOM 1634 N N . LYS A 1 202 ? 11.593 -0.866 6.143 1.00 83.81 202 LYS A N 1
ATOM 1635 C CA . LYS A 1 202 ? 11.950 -0.450 7.491 1.00 83.81 202 LYS A CA 1
ATOM 1636 C C . LYS A 1 202 ? 12.017 1.064 7.554 1.00 83.81 202 LYS A C 1
ATOM 1638 O O . LYS A 1 202 ? 12.355 1.733 6.579 1.00 83.81 202 LYS A O 1
ATOM 1643 N N . GLN A 1 203 ? 11.799 1.611 8.744 1.00 74.69 203 GLN A N 1
ATOM 1644 C CA . GLN A 1 203 ? 11.891 3.053 8.978 1.00 74.69 203 GLN A CA 1
ATOM 1645 C C . GLN A 1 203 ? 13.264 3.634 8.595 1.00 74.69 203 GLN A C 1
ATOM 1647 O O . GLN A 1 203 ? 13.359 4.771 8.134 1.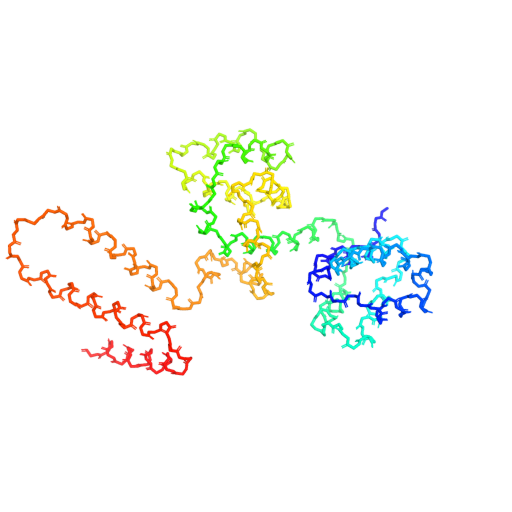00 74.69 203 GLN A O 1
ATOM 1652 N N . ASP A 1 204 ? 14.334 2.855 8.756 1.00 77.56 204 ASP A N 1
ATOM 1653 C CA . ASP A 1 204 ? 15.680 3.282 8.367 1.00 77.56 204 ASP A CA 1
ATOM 1654 C C . ASP A 1 204 ? 15.844 3.405 6.845 1.00 77.56 204 ASP A C 1
ATOM 1656 O O . ASP A 1 204 ? 16.609 4.254 6.388 1.00 77.56 204 ASP A O 1
ATOM 1660 N N . ASP A 1 205 ? 15.071 2.656 6.053 1.00 80.19 205 ASP A N 1
ATOM 1661 C CA . ASP A 1 205 ? 15.062 2.805 4.597 1.00 80.19 205 ASP A CA 1
ATOM 1662 C C . ASP A 1 205 ? 14.452 4.153 4.178 1.00 80.19 205 ASP A C 1
ATOM 1664 O O . ASP A 1 205 ? 14.956 4.800 3.258 1.00 80.19 205 ASP A O 1
ATOM 1668 N N . LEU A 1 206 ? 13.414 4.628 4.884 1.00 77.44 206 LEU A N 1
ATOM 1669 C CA . LEU A 1 206 ? 12.870 5.972 4.655 1.00 77.44 206 LEU A CA 1
ATOM 1670 C C . LEU A 1 206 ? 13.877 7.060 5.006 1.00 77.44 206 LEU A C 1
ATOM 1672 O O . LEU A 1 206 ? 14.022 8.012 4.242 1.00 77.44 206 LEU A O 1
ATOM 1676 N N . LYS A 1 207 ? 14.585 6.930 6.135 1.00 77.00 207 LYS A N 1
ATOM 1677 C CA . LYS A 1 207 ? 15.616 7.906 6.526 1.00 77.00 207 LYS A CA 1
ATOM 1678 C C . LYS A 1 207 ? 16.726 7.979 5.482 1.00 77.00 207 LYS A C 1
ATOM 1680 O O . LYS A 1 207 ? 17.174 9.070 5.143 1.00 77.00 207 LYS A O 1
ATOM 1685 N N . LEU A 1 208 ? 17.146 6.829 4.951 1.00 78.56 208 LEU A N 1
ATOM 1686 C CA . LEU A 1 208 ? 18.129 6.761 3.873 1.00 78.56 208 LEU A CA 1
ATOM 1687 C C . LEU A 1 208 ? 17.613 7.448 2.604 1.00 78.56 208 LEU A C 1
ATOM 1689 O O . LEU A 1 208 ? 18.323 8.273 2.032 1.00 78.56 208 LEU A O 1
ATOM 1693 N N . LEU A 1 209 ? 16.373 7.175 2.190 1.00 77.81 209 LEU A N 1
ATOM 1694 C CA . LEU A 1 209 ? 15.775 7.829 1.024 1.00 77.81 209 LEU A CA 1
ATOM 1695 C C . LEU A 1 209 ? 15.676 9.356 1.211 1.00 77.81 209 LEU A C 1
ATOM 1697 O O . LEU A 1 209 ? 16.036 10.110 0.309 1.00 77.81 209 LEU A O 1
ATOM 1701 N N . GLN A 1 210 ? 15.262 9.819 2.395 1.00 77.56 210 GLN A N 1
ATOM 1702 C CA . GLN A 1 210 ? 15.199 11.244 2.751 1.00 77.56 210 GLN A CA 1
ATOM 1703 C C . GLN A 1 210 ? 16.579 11.913 2.783 1.00 77.56 210 GLN A C 1
ATOM 1705 O O . GLN A 1 210 ? 16.695 13.094 2.466 1.00 77.56 210 GLN A O 1
ATOM 1710 N N . ALA A 1 211 ? 17.633 11.161 3.107 1.00 78.19 211 ALA A N 1
ATOM 1711 C CA . ALA A 1 211 ? 19.020 11.615 3.030 1.00 78.19 211 ALA A CA 1
ATOM 1712 C C . ALA A 1 211 ? 19.568 11.670 1.587 1.00 78.19 211 ALA A C 1
ATOM 1714 O O . ALA A 1 211 ? 20.751 11.944 1.389 1.00 78.19 211 ALA A O 1
ATOM 1715 N N . GLY A 1 212 ? 18.729 11.410 0.576 1.00 74.12 212 GLY A N 1
ATOM 1716 C CA . GLY A 1 212 ? 19.113 11.417 -0.834 1.00 74.12 212 GLY A CA 1
ATOM 1717 C C . GLY A 1 212 ? 19.816 10.138 -1.283 1.00 74.12 212 GLY A C 1
ATOM 1718 O O . GLY A 1 212 ? 20.517 10.156 -2.297 1.00 74.12 212 GLY A O 1
ATOM 1719 N N . ALA A 1 213 ? 19.660 9.029 -0.548 1.00 73.06 213 ALA A N 1
ATOM 1720 C CA . ALA A 1 213 ? 20.289 7.775 -0.929 1.00 73.06 213 ALA A CA 1
ATOM 1721 C C . ALA A 1 213 ? 19.750 7.271 -2.280 1.00 73.06 213 ALA A C 1
ATOM 1723 O O . ALA A 1 213 ? 18.544 7.145 -2.504 1.00 73.06 213 ALA A O 1
ATOM 1724 N N . THR A 1 214 ? 20.660 6.961 -3.199 1.00 65.31 214 THR A N 1
ATOM 1725 C CA . THR A 1 214 ? 20.317 6.453 -4.537 1.00 65.31 214 THR A CA 1
ATOM 1726 C C . THR A 1 214 ? 20.028 4.946 -4.509 1.00 65.31 214 THR A C 1
ATOM 1728 O O . THR A 1 214 ? 20.385 4.258 -3.555 1.00 65.31 214 THR A O 1
ATOM 1731 N N . VAL A 1 215 ? 19.389 4.409 -5.564 1.00 52.59 215 VAL A N 1
ATOM 1732 C CA . VAL A 1 215 ? 19.008 2.978 -5.709 1.00 52.59 215 VAL A CA 1
ATOM 1733 C C . VAL A 1 215 ? 20.123 2.011 -5.276 1.00 52.59 215 VAL A C 1
ATOM 1735 O O . VAL A 1 215 ? 19.822 1.072 -4.537 1.00 52.59 215 VAL A O 1
ATOM 1738 N N . PRO A 1 216 ? 21.407 2.228 -5.637 1.00 52.66 216 PRO A N 1
ATOM 1739 C CA . PRO A 1 216 ? 22.476 1.339 -5.202 1.00 52.66 216 PRO A CA 1
ATOM 1740 C C . PRO A 1 216 ? 22.620 1.302 -3.678 1.00 52.66 216 PRO A C 1
ATOM 1742 O O . PRO A 1 216 ? 22.845 0.245 -3.118 1.00 52.66 216 PRO A O 1
ATOM 1745 N N . GLN A 1 217 ? 22.452 2.418 -2.971 1.00 51.66 217 GLN A N 1
ATOM 1746 C CA . GLN A 1 217 ? 22.681 2.495 -1.524 1.00 51.66 217 GLN A CA 1
ATOM 1747 C C . GLN A 1 217 ? 21.586 1.800 -0.703 1.00 51.66 217 GLN A C 1
ATOM 1749 O O . GLN A 1 217 ? 21.889 1.241 0.345 1.00 51.66 217 GLN A O 1
ATOM 1754 N N . LEU A 1 218 ? 20.345 1.777 -1.199 1.00 50.25 218 LEU A N 1
ATOM 1755 C CA . LEU A 1 218 ? 19.219 1.084 -0.556 1.00 50.25 218 LEU A CA 1
ATOM 1756 C C . LEU A 1 218 ? 19.192 -0.422 -0.866 1.00 50.25 218 LEU A C 1
ATOM 1758 O O . LEU A 1 218 ? 18.761 -1.217 -0.034 1.00 50.25 218 LEU A O 1
ATOM 1762 N N . ALA A 1 219 ? 19.692 -0.830 -2.037 1.00 48.84 219 ALA A N 1
ATOM 1763 C CA . ALA A 1 219 ? 19.862 -2.240 -2.397 1.00 48.84 219 ALA A CA 1
ATOM 1764 C C . ALA A 1 219 ? 21.146 -2.868 -1.806 1.00 48.84 219 ALA A C 1
ATOM 1766 O O . ALA A 1 219 ? 21.273 -4.093 -1.738 1.00 48.84 219 ALA A O 1
ATOM 1767 N N . ASN A 1 220 ? 22.103 -2.050 -1.353 1.00 46.69 220 ASN A N 1
ATOM 1768 C CA . ASN A 1 220 ? 23.416 -2.508 -0.906 1.00 46.69 220 ASN A CA 1
ATOM 1769 C C . ASN A 1 220 ? 23.459 -2.906 0.568 1.00 46.69 220 ASN A C 1
ATOM 1771 O O . ASN A 1 220 ? 23.942 -2.174 1.431 1.00 46.69 220 ASN A O 1
ATOM 1775 N N . ARG A 1 221 ? 23.138 -4.178 0.825 1.00 51.41 221 ARG A N 1
ATOM 1776 C CA . ARG A 1 221 ? 23.959 -4.932 1.782 1.00 51.41 221 ARG A CA 1
ATOM 1777 C C . ARG A 1 221 ? 25.351 -5.159 1.160 1.00 51.41 221 ARG A C 1
ATOM 1779 O O . ARG A 1 221 ? 25.40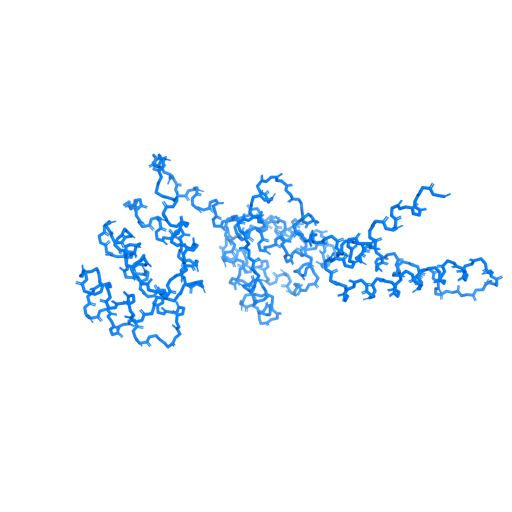8 -5.505 -0.022 1.00 51.41 221 ARG A O 1
ATOM 1786 N N . PRO A 1 222 ? 26.467 -5.034 1.907 1.00 42.53 222 PRO A N 1
ATOM 1787 C CA . PRO A 1 222 ? 27.831 -4.934 1.351 1.00 42.53 222 PRO A CA 1
ATOM 1788 C C . PRO A 1 222 ? 28.359 -6.106 0.492 1.00 42.53 222 PRO A C 1
ATOM 1790 O O . PRO A 1 222 ? 29.486 -6.038 0.016 1.00 42.53 222 PRO A O 1
ATOM 1793 N N . GLY A 1 223 ? 27.591 -7.174 0.262 1.00 50.03 223 GLY A N 1
ATOM 1794 C CA . GLY A 1 223 ? 27.988 -8.297 -0.598 1.00 50.03 223 GLY A CA 1
ATOM 1795 C C . GLY A 1 223 ? 27.464 -8.231 -2.040 1.00 50.03 223 GLY A C 1
ATOM 1796 O O . GLY A 1 223 ? 28.070 -8.821 -2.933 1.00 50.03 223 GLY A O 1
ATOM 1797 N N . PHE A 1 224 ? 26.359 -7.520 -2.296 1.00 44.97 224 PHE A N 1
ATOM 1798 C CA . PHE A 1 224 ? 25.608 -7.672 -3.551 1.00 44.97 224 PHE A CA 1
ATOM 1799 C C . PHE A 1 224 ? 26.186 -6.843 -4.713 1.00 44.97 224 PHE A C 1
ATOM 1801 O O . PHE A 1 224 ? 26.273 -7.347 -5.830 1.00 44.97 224 PHE A O 1
ATOM 1808 N N . GLN A 1 225 ? 26.687 -5.625 -4.461 1.00 49.28 225 GLN A N 1
ATOM 1809 C CA . GLN A 1 225 ? 27.343 -4.792 -5.486 1.00 49.28 225 GLN A CA 1
ATOM 1810 C C . GLN A 1 225 ? 28.597 -5.463 -6.062 1.00 49.28 225 GLN A C 1
ATOM 1812 O O . GLN A 1 225 ? 28.810 -5.455 -7.275 1.00 49.28 225 GLN A O 1
ATOM 1817 N N . THR A 1 226 ? 29.420 -6.066 -5.199 1.00 53.47 226 THR A N 1
ATOM 1818 C CA . THR A 1 226 ? 30.632 -6.792 -5.602 1.00 53.47 226 THR A CA 1
ATOM 1819 C C . THR A 1 226 ? 30.266 -7.972 -6.500 1.00 53.47 226 THR A C 1
ATOM 1821 O O . THR A 1 226 ? 30.895 -8.180 -7.533 1.00 53.47 226 THR A O 1
ATOM 1824 N N . LEU A 1 227 ? 29.189 -8.685 -6.160 1.00 48.44 227 LEU A N 1
ATOM 1825 C CA . LEU A 1 227 ? 28.635 -9.787 -6.945 1.00 48.44 227 LEU A CA 1
ATOM 1826 C C . LEU A 1 227 ? 28.090 -9.334 -8.306 1.00 48.44 227 LEU A C 1
ATOM 1828 O O . LEU A 1 227 ? 28.479 -9.898 -9.323 1.00 48.44 227 LEU A O 1
ATOM 1832 N N . VAL A 1 228 ? 27.244 -8.302 -8.352 1.00 49.72 228 VAL A N 1
ATOM 1833 C CA . VAL A 1 228 ? 26.652 -7.796 -9.605 1.00 49.72 228 VAL A CA 1
ATOM 1834 C C . VAL A 1 228 ? 27.726 -7.236 -10.536 1.00 49.72 228 VAL A C 1
ATOM 1836 O O . VAL A 1 228 ? 27.727 -7.545 -11.724 1.00 49.72 228 VAL A O 1
ATOM 1839 N N . THR A 1 229 ? 28.689 -6.479 -10.004 1.00 54.16 229 THR A N 1
ATOM 1840 C CA . THR A 1 229 ? 29.790 -5.928 -10.811 1.00 54.16 229 THR A CA 1
ATOM 1841 C C . THR A 1 229 ? 30.660 -7.051 -11.381 1.00 54.16 229 THR A C 1
ATOM 1843 O O . THR A 1 229 ? 31.018 -7.017 -12.555 1.00 54.16 229 THR A O 1
ATOM 1846 N N . LEU A 1 230 ? 30.948 -8.091 -10.592 1.00 52.56 230 LEU A N 1
ATOM 1847 C CA . LEU A 1 230 ? 31.722 -9.242 -11.060 1.00 52.56 230 LEU A CA 1
ATOM 1848 C C . LEU A 1 230 ? 30.967 -10.109 -12.069 1.00 52.56 230 LEU A C 1
ATOM 1850 O O . LEU A 1 230 ? 31.588 -10.609 -13.002 1.00 52.56 230 LEU A O 1
ATOM 1854 N N . VAL A 1 231 ? 29.646 -10.252 -11.934 1.00 56.34 231 VAL A N 1
ATOM 1855 C CA . VAL A 1 231 ? 28.805 -10.958 -12.914 1.00 56.34 231 VAL A CA 1
ATOM 1856 C C . VAL A 1 231 ? 28.736 -10.190 -14.238 1.00 56.34 231 VAL A C 1
ATOM 1858 O O . VAL A 1 231 ? 28.855 -10.806 -15.296 1.00 56.34 231 VAL A O 1
ATOM 1861 N N . CYS A 1 232 ? 28.611 -8.859 -14.204 1.00 51.53 232 CYS A N 1
ATOM 1862 C CA . CYS A 1 232 ? 28.647 -8.029 -15.412 1.00 51.53 232 CYS A CA 1
ATOM 1863 C C . CYS A 1 232 ? 30.009 -8.109 -16.119 1.00 51.53 232 CYS A C 1
ATOM 1865 O O . CYS A 1 232 ? 30.044 -8.368 -17.320 1.00 51.53 232 CYS A O 1
ATOM 1867 N N . MET A 1 233 ? 31.116 -8.006 -15.370 1.00 56.00 233 MET A N 1
ATOM 1868 C CA . MET A 1 233 ? 32.467 -8.186 -15.919 1.00 56.00 233 MET A CA 1
ATOM 1869 C C . MET A 1 233 ? 32.654 -9.579 -16.548 1.00 56.00 233 MET A C 1
ATOM 1871 O O . MET A 1 233 ? 33.224 -9.701 -17.629 1.00 56.00 233 MET A O 1
ATOM 1875 N N . PHE A 1 234 ? 32.127 -10.641 -15.927 1.00 53.56 234 PHE A N 1
ATOM 1876 C CA . PHE A 1 234 ? 32.205 -12.003 -16.476 1.00 53.56 234 PHE A CA 1
ATOM 1877 C C . PHE A 1 234 ? 31.452 -12.161 -17.802 1.00 53.56 234 PHE A C 1
ATOM 1879 O O . PHE A 1 234 ? 31.905 -12.878 -18.695 1.00 53.56 234 PHE A O 1
ATOM 1886 N N . LYS A 1 235 ? 30.298 -11.500 -17.932 1.00 49.62 235 LYS A N 1
ATOM 1887 C CA . LYS A 1 235 ? 29.452 -11.588 -19.125 1.00 49.62 235 LYS A CA 1
ATOM 1888 C C . LYS A 1 235 ? 30.086 -10.860 -20.314 1.00 49.62 235 LYS A C 1
ATOM 1890 O O . LYS A 1 235 ? 30.055 -11.384 -21.422 1.00 49.62 235 LYS A O 1
ATOM 1895 N N . GLU A 1 236 ? 30.731 -9.717 -20.079 1.00 51.38 236 GLU A N 1
ATOM 1896 C CA . GLU A 1 236 ? 31.491 -8.986 -21.105 1.00 51.38 236 GLU A CA 1
ATOM 1897 C C . GLU A 1 236 ? 32.730 -9.764 -21.582 1.00 51.38 236 GLU A C 1
ATOM 1899 O O . GLU A 1 236 ? 32.999 -9.810 -22.785 1.00 51.38 236 GLU A O 1
ATOM 1904 N N . ILE A 1 237 ? 33.429 -10.457 -20.673 1.00 54.12 237 ILE A N 1
ATOM 1905 C CA . ILE A 1 237 ? 34.583 -11.313 -21.005 1.00 54.12 237 ILE A CA 1
ATOM 1906 C C . ILE A 1 237 ? 34.164 -12.561 -21.803 1.00 54.12 237 ILE A C 1
ATOM 1908 O O . ILE A 1 237 ? 34.892 -12.999 -22.689 1.00 54.12 237 ILE A O 1
ATOM 1912 N N . GLN A 1 238 ? 32.997 -13.157 -21.537 1.00 53.00 238 GLN A N 1
ATOM 1913 C CA . GLN A 1 238 ? 32.517 -14.292 -22.341 1.00 53.00 238 GLN A CA 1
ATOM 1914 C C . GLN A 1 238 ? 32.075 -13.882 -23.749 1.00 53.00 238 GLN A C 1
ATOM 1916 O O . GLN A 1 238 ? 32.331 -14.617 -24.700 1.00 53.00 238 GLN A O 1
ATOM 1921 N N . ILE A 1 239 ? 31.449 -12.711 -23.896 1.00 53.41 239 ILE A N 1
ATOM 1922 C CA . ILE A 1 239 ? 31.016 -12.198 -25.205 1.00 53.41 239 ILE A CA 1
ATOM 1923 C C . ILE A 1 239 ? 32.228 -11.892 -26.096 1.00 53.41 239 ILE A C 1
ATOM 1925 O O . ILE A 1 239 ? 32.199 -12.185 -27.286 1.00 53.41 239 ILE A O 1
ATOM 1929 N N . SER A 1 240 ? 33.325 -11.396 -25.521 1.00 53.12 240 SER A N 1
ATOM 1930 C CA . SER A 1 240 ? 34.565 -11.093 -26.254 1.00 53.12 240 SER A CA 1
ATOM 1931 C C . SER A 1 240 ? 35.406 -12.324 -26.635 1.00 53.12 240 SER A C 1
ATOM 1933 O O . SER A 1 240 ? 36.338 -12.189 -27.417 1.00 53.12 240 SER A O 1
ATOM 1935 N N . ASN A 1 241 ? 35.058 -13.524 -26.154 1.00 51.72 241 ASN A N 1
ATOM 1936 C CA . ASN A 1 241 ? 35.797 -14.771 -26.401 1.00 51.72 241 ASN A CA 1
ATOM 1937 C C . ASN A 1 241 ? 35.077 -15.754 -27.350 1.00 51.72 241 ASN A C 1
ATOM 1939 O O . ASN A 1 241 ? 35.378 -16.948 -27.340 1.00 51.72 241 ASN A O 1
ATOM 1943 N N . THR A 1 242 ? 34.121 -15.294 -28.166 1.00 43.91 242 THR A N 1
ATOM 1944 C CA . THR A 1 242 ? 33.379 -16.176 -29.095 1.00 43.91 242 THR A CA 1
ATOM 1945 C C . THR A 1 242 ? 34.045 -16.433 -30.454 1.00 43.91 242 THR A C 1
ATOM 1947 O O . THR A 1 242 ? 33.437 -17.095 -31.287 1.00 43.91 242 THR A O 1
ATOM 1950 N N . GLU A 1 243 ? 35.317 -16.069 -30.648 1.00 50.84 243 GLU A N 1
ATOM 1951 C CA . GLU A 1 243 ? 36.146 -16.591 -31.751 1.00 50.84 243 GLU A CA 1
ATOM 1952 C C . GLU A 1 243 ? 37.587 -16.857 -31.273 1.00 50.84 243 GLU A C 1
ATOM 1954 O O . GLU A 1 243 ? 38.276 -15.911 -30.889 1.00 50.84 243 GLU A O 1
ATOM 1959 N N . PRO A 1 244 ? 38.084 -18.113 -31.270 1.00 47.00 244 PRO A N 1
ATOM 1960 C CA . PRO A 1 244 ? 39.465 -18.392 -30.915 1.00 47.00 244 PRO A CA 1
ATOM 1961 C C . PRO A 1 244 ? 40.295 -18.714 -32.163 1.00 47.00 244 PRO A C 1
ATOM 1963 O O . PRO A 1 244 ? 40.261 -19.833 -32.664 1.00 47.00 244 PRO A O 1
ATOM 1966 N N . GLU A 1 245 ? 41.131 -17.774 -32.598 1.00 47.19 245 GLU A N 1
ATOM 1967 C CA . GLU A 1 245 ? 42.336 -18.084 -33.380 1.00 47.19 245 GLU A CA 1
ATOM 1968 C C . GLU A 1 245 ? 43.545 -17.325 -32.818 1.00 47.19 245 GLU A C 1
ATOM 1970 O O . GLU A 1 245 ? 44.094 -16.426 -33.442 1.00 47.19 245 GLU A O 1
ATOM 1975 N N . SER A 1 246 ? 43.972 -17.653 -31.597 1.00 54.97 246 SER A N 1
ATOM 1976 C CA . SER A 1 246 ? 45.393 -17.563 -31.223 1.00 54.97 246 SER A CA 1
ATOM 1977 C C . SER A 1 246 ? 45.656 -18.198 -29.859 1.00 54.97 246 SER A C 1
ATOM 1979 O O . SER A 1 246 ? 44.915 -18.026 -28.893 1.00 54.97 246 SER A O 1
ATOM 1981 N N . HIS A 1 247 ? 46.743 -18.964 -29.789 1.00 55.31 247 HIS A N 1
ATOM 1982 C CA . HIS A 1 247 ? 47.275 -19.538 -28.559 1.00 55.31 247 HIS A CA 1
ATOM 1983 C C . HIS A 1 247 ? 48.008 -18.463 -27.748 1.00 55.31 247 HIS A C 1
ATOM 1985 O O . HIS A 1 247 ? 49.234 -18.397 -27.793 1.00 55.31 247 HIS A O 1
ATOM 1991 N N . ASP A 1 248 ? 47.276 -17.634 -27.003 1.00 57.12 248 ASP A N 1
ATOM 1992 C CA . ASP A 1 248 ? 47.892 -16.731 -26.028 1.00 57.12 248 ASP A CA 1
ATOM 1993 C C . ASP A 1 248 ? 47.733 -17.262 -24.593 1.00 57.12 248 ASP A C 1
ATOM 1995 O O . ASP A 1 248 ? 46.659 -17.258 -23.985 1.00 57.12 248 ASP A O 1
ATOM 1999 N N . THR A 1 249 ? 48.837 -17.764 -24.038 1.00 56.41 249 THR A N 1
ATOM 2000 C CA . THR A 1 249 ? 48.921 -18.353 -22.692 1.00 56.41 249 THR A CA 1
ATOM 2001 C C . THR A 1 249 ? 48.683 -17.345 -21.563 1.00 56.41 249 THR A C 1
ATOM 2003 O O . THR A 1 249 ? 48.341 -17.759 -20.449 1.00 56.41 249 THR A O 1
ATOM 2006 N N . SER A 1 250 ? 48.798 -16.040 -21.841 1.00 56.53 250 SER A N 1
ATOM 2007 C CA . SER A 1 250 ? 48.544 -14.966 -20.873 1.00 56.53 250 SER A CA 1
ATOM 2008 C C . SER A 1 250 ? 47.076 -14.903 -20.435 1.00 56.53 250 SER A C 1
ATOM 2010 O O . SER A 1 250 ? 46.795 -14.663 -19.260 1.00 56.53 250 SER A O 1
ATOM 2012 N N . LEU A 1 251 ? 46.133 -15.169 -21.346 1.00 54.16 251 LEU A N 1
ATOM 2013 C CA . LEU A 1 251 ? 44.698 -15.069 -21.059 1.00 54.16 251 LEU A CA 1
ATOM 2014 C C . LEU A 1 251 ? 44.226 -16.145 -20.064 1.00 54.16 251 LEU A C 1
ATOM 2016 O O . LEU A 1 251 ? 43.270 -15.942 -19.314 1.00 54.16 251 LEU A O 1
ATOM 2020 N N . SER A 1 252 ? 44.922 -17.289 -20.018 1.00 60.78 252 SER A N 1
ATOM 2021 C CA . SER A 1 252 ? 44.553 -18.397 -19.132 1.00 60.78 252 SER A CA 1
ATOM 2022 C C . SER A 1 252 ? 44.775 -18.060 -17.652 1.00 60.78 252 SER A C 1
ATOM 2024 O O . SER A 1 252 ? 43.982 -18.472 -16.806 1.00 60.78 252 SER A O 1
ATOM 2026 N N . ALA A 1 253 ? 45.794 -17.257 -17.325 1.00 62.59 253 ALA A N 1
ATOM 2027 C CA . ALA A 1 253 ? 46.103 -16.895 -15.944 1.00 62.59 253 ALA A CA 1
ATOM 2028 C C . ALA A 1 253 ? 45.029 -15.981 -15.333 1.00 62.59 253 ALA A C 1
ATOM 2030 O O . ALA A 1 253 ? 44.627 -16.179 -14.183 1.00 62.59 253 ALA A O 1
ATOM 2031 N N . ASP A 1 254 ? 44.515 -15.027 -16.110 1.00 60.44 254 ASP A N 1
ATOM 2032 C CA . ASP A 1 254 ? 43.458 -14.120 -15.659 1.00 60.44 254 ASP A CA 1
ATOM 2033 C C . ASP A 1 254 ? 42.101 -14.826 -15.562 1.00 60.44 254 ASP A C 1
ATOM 2035 O O . ASP A 1 254 ? 41.370 -14.622 -14.590 1.00 60.44 254 ASP A O 1
ATOM 2039 N N . LEU A 1 255 ? 41.815 -15.764 -16.472 1.00 56.84 255 LEU A N 1
ATOM 2040 C CA . LEU A 1 255 ? 40.663 -16.665 -16.369 1.00 56.84 255 LEU A CA 1
ATOM 2041 C C . LEU A 1 255 ? 40.719 -17.526 -15.099 1.00 56.84 255 LEU A C 1
ATOM 2043 O O . LEU A 1 255 ? 39.725 -17.614 -14.377 1.00 56.84 255 LEU A O 1
ATOM 2047 N N . TYR A 1 256 ? 41.880 -18.095 -14.760 1.00 65.06 256 TYR A N 1
ATOM 2048 C CA . TYR A 1 256 ? 42.067 -18.849 -13.514 1.00 65.06 256 TYR A CA 1
ATOM 2049 C 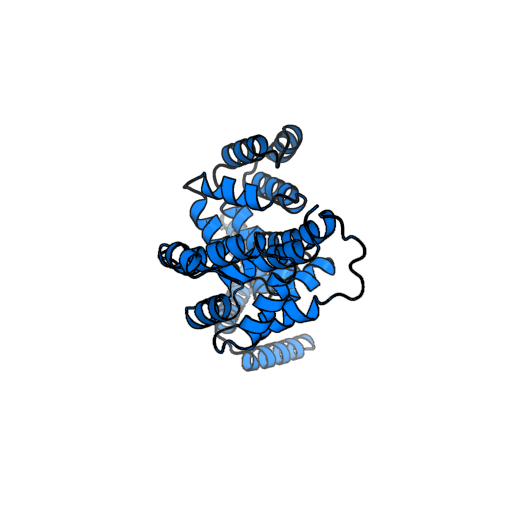C . TYR A 1 256 ? 41.926 -17.971 -12.260 1.00 65.06 256 TYR A C 1
ATOM 2051 O O . TYR A 1 256 ? 41.336 -18.407 -11.264 1.00 65.06 256 TYR A O 1
ATOM 2059 N N . ARG A 1 257 ? 42.413 -16.722 -12.291 1.00 64.12 257 ARG A N 1
ATOM 2060 C CA . ARG A 1 257 ? 42.234 -15.748 -11.196 1.00 64.12 257 ARG A CA 1
ATOM 2061 C C . ARG A 1 257 ? 40.762 -15.386 -11.001 1.00 64.12 257 ARG A C 1
ATOM 2063 O O . ARG A 1 257 ? 40.279 -15.414 -9.868 1.00 64.12 257 ARG A O 1
ATOM 2070 N N . LEU A 1 258 ? 40.033 -15.149 -12.089 1.00 55.06 258 LEU A N 1
ATOM 2071 C CA . LEU A 1 258 ? 38.595 -14.872 -12.079 1.00 55.06 258 LEU A CA 1
ATOM 2072 C C . LEU A 1 258 ? 37.776 -16.070 -11.578 1.00 55.06 258 LEU A C 1
ATOM 2074 O O . LEU A 1 258 ? 36.891 -15.902 -10.738 1.00 55.06 258 LEU A O 1
ATOM 2078 N N . GLN A 1 259 ? 38.109 -17.291 -12.003 1.00 58.62 259 GLN A N 1
ATOM 2079 C CA . GLN A 1 259 ? 37.460 -18.514 -11.516 1.00 58.62 259 GLN A CA 1
ATOM 2080 C C . GLN A 1 259 ? 37.725 -18.756 -10.020 1.00 58.62 259 GLN A C 1
ATOM 2082 O O . GLN A 1 259 ? 36.839 -19.195 -9.283 1.00 58.62 259 GLN A O 1
ATOM 2087 N N . SER A 1 260 ? 38.935 -18.439 -9.550 1.00 67.75 260 SER A N 1
ATOM 2088 C CA . SER A 1 260 ? 39.310 -18.493 -8.133 1.00 67.75 260 SER A CA 1
ATOM 2089 C C . SER A 1 260 ? 38.547 -17.455 -7.301 1.00 67.75 260 SER A C 1
ATOM 2091 O O . SER A 1 260 ? 38.019 -17.782 -6.234 1.00 67.75 260 SER A O 1
ATOM 2093 N N . MET A 1 261 ? 38.402 -16.227 -7.809 1.00 59.66 261 MET A N 1
ATOM 2094 C CA . MET A 1 261 ? 37.569 -15.191 -7.191 1.00 59.66 261 MET A CA 1
ATOM 2095 C C . MET A 1 261 ? 36.100 -15.610 -7.120 1.00 59.66 261 MET A C 1
ATOM 2097 O O . MET A 1 261 ? 35.496 -15.511 -6.055 1.00 59.66 261 MET A O 1
ATOM 2101 N N . TYR A 1 262 ? 35.544 -16.154 -8.202 1.00 54.47 262 TYR A N 1
ATOM 2102 C CA . TYR A 1 262 ? 34.163 -16.635 -8.240 1.00 54.47 262 TYR A CA 1
ATOM 2103 C C . TYR A 1 262 ? 33.904 -17.744 -7.204 1.00 54.47 262 TYR A C 1
ATOM 2105 O O . TYR A 1 262 ? 32.934 -17.681 -6.449 1.00 54.47 262 TYR A O 1
ATOM 2113 N N . LYS A 1 263 ? 34.828 -18.708 -7.061 1.00 64.25 263 LYS A N 1
ATOM 2114 C CA . LYS A 1 263 ? 34.759 -19.740 -6.007 1.00 64.25 263 LYS A CA 1
ATOM 2115 C C . LYS A 1 263 ? 34.829 -19.153 -4.592 1.00 64.25 263 LYS A C 1
ATOM 2117 O O . LYS A 1 263 ? 34.114 -19.621 -3.706 1.00 64.25 263 LYS A O 1
ATOM 2122 N N . LYS A 1 264 ? 35.653 -18.121 -4.364 1.00 63.81 264 LYS A N 1
ATOM 2123 C CA . LYS A 1 264 ? 35.707 -17.411 -3.072 1.00 63.81 264 LYS A CA 1
ATOM 2124 C C . LYS A 1 264 ? 34.400 -16.674 -2.775 1.00 63.81 264 LYS A C 1
ATOM 2126 O O . LYS A 1 264 ? 33.941 -16.709 -1.642 1.00 63.81 264 LYS A O 1
ATOM 2131 N N . ILE A 1 265 ? 33.767 -16.086 -3.784 1.00 56.88 265 ILE A N 1
ATOM 2132 C CA . ILE A 1 265 ? 32.506 -15.347 -3.645 1.00 56.88 265 ILE A CA 1
ATOM 2133 C C . ILE A 1 265 ? 31.330 -16.274 -3.331 1.00 56.88 265 ILE A C 1
ATOM 2135 O O . ILE A 1 265 ? 30.526 -15.962 -2.456 1.00 56.88 265 ILE A O 1
ATOM 2139 N N . ILE A 1 266 ? 31.266 -17.450 -3.964 1.00 52.00 266 ILE A N 1
ATOM 2140 C CA . ILE A 1 266 ? 30.292 -18.485 -3.589 1.00 52.00 266 ILE A CA 1
ATOM 2141 C C . ILE A 1 266 ? 30.487 -18.876 -2.119 1.00 52.00 266 ILE A C 1
ATOM 2143 O O . ILE A 1 266 ? 29.518 -18.938 -1.366 1.00 52.00 266 ILE A O 1
ATOM 2147 N N . LYS A 1 267 ? 31.736 -19.040 -1.668 1.00 60.31 267 LYS A N 1
ATOM 2148 C CA . LYS A 1 267 ? 32.035 -19.327 -0.258 1.00 60.31 267 LYS A CA 1
ATOM 2149 C C . LYS A 1 267 ? 31.592 -18.185 0.673 1.00 60.31 267 LYS A C 1
ATOM 2151 O O . LYS A 1 267 ? 31.013 -18.465 1.718 1.00 60.31 267 LYS A O 1
ATOM 2156 N N . MET A 1 268 ? 31.758 -16.923 0.267 1.00 55.69 268 MET A N 1
ATOM 2157 C CA . MET A 1 268 ? 31.309 -15.743 1.028 1.00 55.69 268 MET A CA 1
ATOM 2158 C C . MET A 1 268 ? 29.792 -15.675 1.222 1.00 55.69 268 MET A C 1
ATOM 2160 O O . MET A 1 268 ? 29.346 -15.209 2.264 1.00 55.69 268 MET A O 1
ATOM 2164 N N . SER A 1 269 ? 28.996 -16.178 0.273 1.00 47.66 269 SER A N 1
ATOM 2165 C CA . SER A 1 269 ? 27.530 -16.222 0.413 1.00 47.66 269 SER A CA 1
ATOM 2166 C C . SER A 1 269 ? 27.033 -17.174 1.516 1.00 47.66 269 SER A C 1
ATOM 2168 O O . SER A 1 269 ? 25.872 -17.103 1.908 1.00 47.66 269 SER A O 1
ATOM 2170 N N . SER A 1 270 ? 27.925 -18.022 2.045 1.00 57.25 270 SER A N 1
ATOM 2171 C CA . SER A 1 270 ? 27.665 -18.965 3.142 1.00 57.25 270 SER A CA 1
ATOM 2172 C C . SER A 1 270 ? 28.370 -18.613 4.461 1.00 57.25 270 SER A C 1
ATOM 2174 O O . SER A 1 270 ? 28.288 -19.384 5.413 1.00 57.25 270 SER A O 1
ATOM 2176 N N . MET A 1 271 ? 29.087 -17.484 4.523 1.00 66.56 271 MET A N 1
ATOM 2177 C CA . MET A 1 271 ? 29.865 -17.087 5.703 1.00 66.56 271 MET A CA 1
ATOM 2178 C C . MET A 1 271 ? 29.004 -16.320 6.707 1.00 66.56 271 MET A C 1
ATOM 2180 O O . MET A 1 271 ? 28.205 -15.461 6.330 1.00 66.56 271 MET A O 1
ATOM 2184 N N . ASP A 1 272 ? 29.199 -16.602 7.994 1.00 76.31 272 ASP A N 1
ATOM 2185 C CA . ASP A 1 272 ? 28.625 -15.780 9.056 1.00 76.31 272 ASP A CA 1
ATOM 2186 C C . ASP A 1 272 ? 29.339 -14.417 9.164 1.00 76.31 272 ASP A C 1
ATOM 2188 O O . ASP A 1 272 ? 30.392 -14.168 8.564 1.00 76.31 272 ASP A O 1
ATOM 2192 N N . LEU A 1 273 ? 28.744 -13.501 9.932 1.00 49.94 273 LEU A N 1
ATOM 2193 C CA . LEU A 1 273 ? 29.228 -12.127 10.063 1.00 49.94 273 LEU A CA 1
ATOM 2194 C C . LEU A 1 273 ? 30.670 -12.050 10.594 1.00 49.94 273 LEU A C 1
ATOM 2196 O O . LEU A 1 273 ? 31.423 -11.168 10.181 1.00 49.94 273 LEU A O 1
ATOM 2200 N N . HIS A 1 274 ? 31.069 -12.969 11.475 1.00 61.94 274 HIS A N 1
ATOM 2201 C CA . HIS A 1 274 ? 32.403 -12.974 12.067 1.00 61.94 274 HIS A CA 1
ATOM 2202 C C . HIS A 1 274 ? 33.456 -13.456 11.060 1.00 61.94 274 HIS A C 1
ATOM 2204 O O . HIS A 1 274 ? 34.506 -12.830 10.897 1.00 61.94 274 HIS A O 1
ATOM 2210 N N . GLN A 1 275 ? 33.137 -14.511 10.311 1.00 66.12 275 GLN A N 1
ATOM 2211 C CA . GLN A 1 275 ? 33.969 -15.021 9.221 1.00 66.12 275 GLN A CA 1
ATOM 2212 C C . GLN A 1 275 ? 34.149 -13.981 8.107 1.00 66.12 275 GLN A C 1
ATOM 2214 O O . GLN A 1 275 ? 35.245 -13.827 7.563 1.00 66.12 275 GLN A O 1
ATOM 2219 N N . TYR A 1 276 ? 33.092 -13.229 7.790 1.00 58.28 276 TYR A N 1
ATOM 2220 C CA . TYR A 1 276 ? 33.156 -12.131 6.829 1.00 58.28 276 TYR A CA 1
ATOM 2221 C C . TYR A 1 276 ? 34.086 -11.003 7.304 1.00 58.28 276 TYR A C 1
ATOM 2223 O O . TYR A 1 276 ? 34.905 -10.508 6.529 1.00 58.28 276 TYR A O 1
ATOM 2231 N N . GLN A 1 277 ? 34.014 -10.621 8.583 1.00 55.47 277 GLN A N 1
ATOM 2232 C CA . GLN A 1 277 ? 34.876 -9.582 9.159 1.00 55.47 277 GLN A CA 1
ATOM 2233 C C . GLN A 1 277 ? 36.359 -9.976 9.147 1.00 55.47 277 GLN A C 1
ATOM 2235 O O . GLN A 1 277 ? 37.192 -9.170 8.731 1.00 55.47 277 GLN A O 1
ATOM 2240 N N . GLN A 1 278 ? 36.690 -11.220 9.513 1.00 63.69 278 GLN A N 1
ATOM 2241 C CA . GLN A 1 278 ? 38.065 -11.729 9.420 1.00 63.69 278 GLN A CA 1
ATOM 2242 C C . GLN A 1 278 ? 38.577 -11.727 7.977 1.00 63.69 278 GLN A C 1
ATOM 2244 O O . GLN A 1 278 ? 39.699 -11.304 7.718 1.00 63.69 278 GLN A O 1
ATOM 2249 N N . PHE A 1 279 ? 37.740 -12.134 7.020 1.00 67.56 279 PHE A N 1
ATOM 2250 C CA . PHE A 1 279 ? 38.102 -12.116 5.605 1.00 67.56 279 PHE A CA 1
ATOM 2251 C C . PHE A 1 279 ? 38.415 -10.701 5.097 1.00 67.56 279 PHE A C 1
ATOM 2253 O O . PHE A 1 279 ? 39.420 -10.506 4.415 1.00 67.56 279 PHE A O 1
ATOM 2260 N N . VAL A 1 280 ? 37.587 -9.707 5.441 1.00 59.59 280 VAL A N 1
ATOM 2261 C CA . VAL A 1 280 ? 37.825 -8.300 5.072 1.00 59.59 280 VAL A CA 1
ATOM 2262 C C . VAL A 1 280 ? 39.134 -7.791 5.681 1.00 59.59 280 VAL A C 1
ATOM 2264 O O . VAL A 1 280 ? 39.886 -7.083 5.012 1.00 59.59 280 VAL A O 1
ATOM 2267 N N . GLN A 1 281 ? 39.441 -8.184 6.917 1.00 60.22 281 GLN A N 1
ATOM 2268 C CA . GLN A 1 281 ? 40.681 -7.807 7.587 1.00 60.22 281 GLN A CA 1
ATOM 2269 C C . GLN A 1 281 ? 41.914 -8.399 6.886 1.00 60.22 281 GLN A C 1
ATOM 2271 O O . GLN A 1 281 ? 42.816 -7.651 6.515 1.00 60.22 281 GLN A O 1
ATOM 2276 N N . THR A 1 282 ? 41.901 -9.697 6.570 1.00 60.66 282 THR A N 1
ATOM 2277 C CA . THR A 1 282 ? 42.983 -10.350 5.813 1.00 60.66 282 THR A CA 1
ATOM 2278 C C . THR A 1 282 ? 43.129 -9.783 4.396 1.00 60.66 282 THR A C 1
ATOM 2280 O O . THR A 1 282 ? 44.240 -9.613 3.899 1.00 60.66 282 THR A O 1
ATOM 2283 N N . ALA A 1 283 ? 42.023 -9.454 3.722 1.00 54.25 283 ALA A N 1
ATOM 2284 C CA . ALA A 1 283 ? 42.062 -8.855 2.388 1.00 54.25 283 ALA A CA 1
ATOM 2285 C C . ALA A 1 283 ? 42.687 -7.449 2.394 1.00 54.25 283 ALA A C 1
ATOM 2287 O O . ALA A 1 283 ? 43.379 -7.080 1.445 1.00 54.25 283 ALA A O 1
ATOM 2288 N N . ASN A 1 284 ? 42.474 -6.681 3.465 1.00 45.38 284 ASN A N 1
ATOM 2289 C CA . ASN A 1 284 ? 43.100 -5.374 3.633 1.00 45.38 284 ASN A CA 1
ATOM 2290 C C . ASN A 1 284 ? 44.599 -5.488 3.930 1.00 45.38 284 ASN A C 1
ATOM 2292 O O . ASN A 1 284 ? 45.362 -4.691 3.400 1.00 45.38 284 ASN A O 1
ATOM 2296 N N . GLU A 1 285 ? 45.037 -6.493 4.690 1.00 54.22 285 GLU A N 1
ATOM 2297 C CA . GLU A 1 285 ? 46.463 -6.738 4.966 1.00 54.22 285 GLU A CA 1
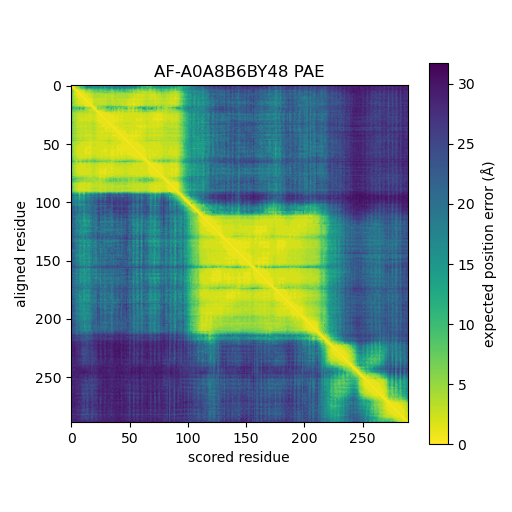ATOM 2298 C C . GLU A 1 285 ? 47.253 -7.097 3.698 1.00 54.22 285 GLU A C 1
ATOM 2300 O O . GLU A 1 285 ? 48.358 -6.603 3.493 1.00 54.22 285 GLU A O 1
ATOM 2305 N N . VAL A 1 286 ? 46.659 -7.882 2.793 1.00 42.38 286 VAL A N 1
ATOM 2306 C CA . VAL A 1 286 ? 47.282 -8.244 1.504 1.00 42.38 286 VAL A CA 1
ATOM 2307 C C . VAL A 1 286 ? 47.372 -7.051 0.545 1.00 42.38 286 VAL A C 1
ATOM 2309 O O . VAL A 1 286 ? 48.224 -7.037 -0.333 1.00 42.38 286 VAL A O 1
ATOM 2312 N N . ARG A 1 287 ? 46.531 -6.024 0.709 1.00 38.97 287 ARG A N 1
ATOM 2313 C CA . ARG A 1 287 ? 46.540 -4.825 -0.147 1.00 38.97 287 ARG A CA 1
ATOM 2314 C C . ARG A 1 287 ? 47.734 -3.895 0.120 1.00 38.97 287 ARG A C 1
ATOM 2316 O O . ARG A 1 287 ? 47.949 -2.967 -0.655 1.00 38.97 287 ARG A O 1
ATOM 2323 N N . TYR A 1 288 ? 48.478 -4.133 1.202 1.00 40.09 288 TYR A N 1
ATOM 2324 C CA . TYR A 1 288 ? 49.657 -3.359 1.606 1.00 40.09 288 TYR A CA 1
ATOM 2325 C C . TYR A 1 288 ? 50.991 -4.105 1.405 1.00 40.09 288 TYR A C 1
ATOM 2327 O O . TYR A 1 288 ? 52.023 -3.631 1.880 1.00 40.09 288 TYR A O 1
ATOM 2335 N N . LEU A 1 289 ? 50.978 -5.237 0.692 1.00 38.62 289 LEU A N 1
ATOM 2336 C CA . LEU A 1 289 ? 52.160 -5.961 0.208 1.00 38.62 289 LEU A CA 1
ATOM 2337 C C . LEU A 1 289 ? 52.250 -5.856 -1.318 1.00 38.62 289 LEU A C 1
ATOM 2339 O O . LEU A 1 289 ? 53.389 -5.727 -1.815 1.00 38.62 289 LEU A O 1
#

Radius of gyration: 25.56 Å; Cα contacts (8 Å, |Δi|>4): 187; chains: 1; bounding box: 76×43×61 Å

Solvent-accessible surface area (backbone atoms only — not comparable to full-atom values): 16800 Å² total; per-residue (Å²): 129,88,52,78,43,49,54,52,52,62,71,44,40,67,55,45,30,72,74,39,64,73,42,70,67,44,51,52,48,36,37,74,71,64,72,40,54,78,71,53,50,60,61,35,68,68,40,90,47,69,46,56,24,32,45,46,51,51,59,53,46,64,73,43,63,76,57,41,55,59,52,47,51,53,40,47,70,70,37,87,75,44,53,66,66,57,53,49,54,65,54,71,63,64,63,88,75,76,69,81,71,54,73,70,60,61,50,54,52,58,40,41,57,52,41,47,45,48,46,65,40,39,71,58,47,27,75,64,67,68,65,60,65,63,43,49,54,46,29,37,76,73,63,74,40,54,75,66,54,49,54,64,28,62,72,42,97,42,68,54,54,23,41,43,42,48,52,56,55,52,65,75,46,81,59,55,65,59,52,51,48,39,36,53,74,36,81,89,34,39,65,58,49,53,55,54,69,67,52,86,79,53,73,65,55,47,54,40,47,75,72,66,52,50,60,68,64,76,60,48,56,94,65,51,60,63,48,53,55,50,52,54,53,51,52,56,55,55,65,73,59,79,72,88,89,72,95,59,74,72,60,56,56,57,51,51,51,51,52,51,50,51,53,52,50,61,52,53,80,74,50,54,75,66,60,48,52,54,50,54,52,54,55,55,58,60,73,77,112

Mean predicted aligned error: 16.74 Å

Foldseek 3Di:
DQDPQLLLLVLCVVVCLPPWQCDPQLVVQCCVVVLDDPVLVVVLVVDPDRSSSSNSVSVSLSVGDSCSNVSSLVSLVVDPRTDPVVSVVSVVPPDPDPPPPDPVVSLVVVLLQLLLLCLLCVVVQLVQDPPVVQLVVQCVVVVLDPVVLVVVLPVDPDSSSSSNSVSVSNNPTSPVVSSLVSLCVDPSNVVVSVVSVPDDDDPVSSVCVVVVNHSCRSNDPPLVVVVVVLVVVVVVVVVVPPDDDDPDPVVVVVVVVSVVVVVVSVVVVVDDPVRVVVVVVVVVVVVVD

Nearest PDB structures (foldseek):
  5wve-assembly1_X  TM=8.883E-01  e=1.868E-02  Homo sapiens
  5wve-assembly1_W  TM=8.874E-01  e=1.868E-02  Homo sapiens
  5wvc-assembly1_C  TM=8.917E-01  e=2.151E-02  Homo sapiens
  7vty-assembly1_A  TM=8.780E-01  e=4.564E-02  synthetic construct
  5juy-assembly1_G  TM=7.228E-01  e=3.963E-02  Homo sapiens

InterPro domains:
  IPR001315 CARD domain [PF00619] (118-197)
  IPR001315 CARD domain [PS50209] (24-79)
  IPR001315 CARD domain [PS50209] (118-173)
  IPR011029 Death-like domain superfamily [G3DSA:1.10.533.10] (1-99)
  IPR011029 Death-like domain superfamily [G3DSA:1.10.533.10] (112-205)
  IPR011029 Death-like domain superfamily [SSF47986] (21-93)
  IPR011029 Death-like domain superfamily [SSF47986] (114-186)
  IPR037939 Death domain-containing protein CRADD [PTHR15034] (114-243)

Organism: Mytilus galloprovincialis (NCBI:txid29158)

Sequence (289 aa):
MPTNVHHKLYHFYDQIIQDTILDNEVLDLLISRCILRKEDRAEIEHHPRQSDRNKCILDLLIQRPEDAYNDLLDVLMESSSCSKHLIDCMKSQQFSNLTVVSQSKVKSCITGFHSVRLQKNYYHLVQNLFDTESLIDSLITKGVLNPDDREEINTSGVQAKINRKLLDHIRSKEDYQFFLEALNDDPMNTKLVSDLASCDVKQDDLKLLQAGATVPQLANRPGFQTLVTLVCMFKEIQISNTEPESHDTSLSADLYRLQSMYKKIIKMSSMDLHQYQQFVQTANEVRYL

pLDDT: mean 77.38, std 18.86, range [37.28, 97.44]

Secondary structure (DSSP, 8-state):
---HHHHHHHHTHHHHHHH----HHHHHHHHHTTSS-HHHHHHHHT-SSHHHHHHHHHHHHHTS-TTHHHHHHHHHHH-SSS-HHHHHHHHHTS-S--S---THHHHHHHHHHHHHHHHHHHHHHHHH---HHHHHHHHHHTTSS-HHHHHHHHT-SSHHHHHHHHHHHHHHSS-HHHHHHHHHHSTTTHHHHHHHHT----HHHHHHHHTT--HHHHH--TTHHHHHHHHHHHHHHHHTTS------THHHHHHHHHHHHHHHHHHHTT--HHHHHHHHHHHHHHTT-